Protein AF-A0AAW3AU81-F1 (afdb_monomer_lite)

Structure (mmCIF, N/CA/C/O backbone):
data_AF-A0AAW3AU81-F1
#
_entry.id   AF-A0AAW3AU81-F1
#
loop_
_atom_site.group_PDB
_atom_site.id
_atom_site.type_symbol
_atom_site.label_atom_id
_atom_site.label_alt_id
_atom_site.label_comp_id
_atom_site.label_asym_id
_atom_site.label_entity_id
_atom_site.label_seq_id
_atom_site.pdbx_PDB_ins_code
_atom_site.Cartn_x
_atom_site.Cartn_y
_atom_site.Cartn_z
_atom_site.occupancy
_atom_site.B_iso_or_equiv
_atom_site.auth_seq_id
_atom_site.auth_comp_id
_atom_site.auth_asym_id
_atom_site.auth_atom_id
_atom_site.pdbx_PDB_model_num
ATOM 1 N N . MET A 1 1 ? -8.375 9.972 -25.634 1.00 46.09 1 MET A N 1
ATOM 2 C CA . MET A 1 1 ? -9.111 10.849 -24.698 1.00 46.09 1 MET A CA 1
ATOM 3 C C . MET A 1 1 ? -8.099 11.550 -23.810 1.00 46.09 1 MET A C 1
ATOM 5 O O . MET A 1 1 ? -7.310 10.889 -23.151 1.00 46.09 1 MET A O 1
ATOM 9 N N . THR A 1 2 ? -8.015 12.872 -23.905 1.00 40.53 2 THR A N 1
ATOM 10 C CA . THR A 1 2 ? -6.970 13.700 -23.288 1.00 40.53 2 THR A CA 1
ATOM 11 C C . THR A 1 2 ? -7.205 13.862 -21.783 1.00 40.53 2 THR A C 1
ATOM 13 O O . THR A 1 2 ? -8.326 14.086 -21.341 1.00 40.53 2 THR A O 1
ATOM 16 N N . ARG A 1 3 ? -6.123 13.772 -20.998 1.00 43.00 3 ARG A N 1
ATOM 17 C CA . ARG A 1 3 ? -6.028 13.809 -19.519 1.00 43.00 3 ARG A CA 1
ATOM 18 C C . ARG A 1 3 ? -6.863 14.899 -18.820 1.00 43.00 3 ARG A C 1
ATOM 20 O O . ARG A 1 3 ? -7.240 14.726 -17.667 1.00 43.00 3 ARG A O 1
ATOM 27 N N . SER A 1 4 ? -7.166 15.987 -19.529 1.00 50.94 4 SER A N 1
ATOM 28 C CA . SER A 1 4 ? -8.066 17.056 -19.084 1.00 50.94 4 SER A CA 1
ATOM 29 C C . SER A 1 4 ? -9.491 16.552 -18.819 1.00 50.94 4 SER A C 1
ATOM 31 O O . SER A 1 4 ? -10.053 16.896 -17.786 1.00 50.94 4 SER A O 1
ATOM 33 N N . ASN A 1 5 ? -10.031 15.655 -19.651 1.00 54.31 5 ASN A N 1
ATOM 34 C CA . ASN A 1 5 ? -11.377 15.108 -19.450 1.00 54.31 5 ASN A CA 1
ATOM 35 C C . ASN A 1 5 ? -11.447 14.191 -18.221 1.00 54.31 5 ASN A C 1
ATOM 37 O O . ASN A 1 5 ? -12.400 14.276 -17.462 1.00 54.31 5 ASN A O 1
ATOM 41 N N . ALA A 1 6 ? -10.412 13.384 -17.964 1.00 57.53 6 ALA A N 1
ATOM 42 C CA . ALA A 1 6 ? -10.379 12.478 -16.811 1.00 57.53 6 ALA A CA 1
ATOM 43 C C . ALA A 1 6 ? -10.250 13.216 -15.462 1.00 57.53 6 ALA A C 1
ATOM 45 O O . ALA A 1 6 ? -10.769 12.758 -14.445 1.00 57.53 6 ALA A O 1
ATOM 46 N N . LEU A 1 7 ? -9.549 14.357 -15.437 1.00 57.59 7 LEU A N 1
ATOM 47 C CA . LEU A 1 7 ? -9.480 15.233 -14.261 1.00 57.59 7 LEU A CA 1
ATOM 48 C C . LEU A 1 7 ? -10.826 15.908 -13.998 1.00 57.59 7 LEU A C 1
ATOM 50 O O . LEU A 1 7 ? -11.302 15.876 -12.869 1.00 57.59 7 LEU A O 1
ATOM 54 N N . VAL A 1 8 ? -11.468 16.429 -15.045 1.00 70.69 8 VAL A N 1
ATOM 55 C CA . VAL A 1 8 ? -12.805 17.031 -14.952 1.00 70.69 8 VAL A CA 1
ATOM 56 C C . VAL A 1 8 ? -13.850 15.998 -14.515 1.00 70.69 8 VAL A C 1
ATOM 58 O O . VAL A 1 8 ? -14.646 16.278 -13.626 1.00 70.69 8 VAL A O 1
ATOM 61 N N . GLU A 1 9 ? -13.821 14.780 -15.059 1.00 69.75 9 GLU A N 1
ATOM 62 C CA . GLU A 1 9 ? -14.696 13.678 -14.633 1.00 69.75 9 GLU A CA 1
ATOM 63 C C . GLU A 1 9 ? -14.472 13.294 -13.166 1.00 69.75 9 GLU A C 1
ATOM 65 O O . GLU A 1 9 ? -15.438 13.086 -12.433 1.00 69.75 9 GLU A O 1
ATOM 70 N N . ARG A 1 10 ? -13.215 13.250 -12.701 1.00 66.31 10 ARG A N 1
ATOM 71 C CA . ARG A 1 10 ? -12.904 13.003 -11.284 1.00 66.31 10 ARG A CA 1
ATOM 72 C C . ARG A 1 10 ? -13.368 14.138 -10.381 1.00 66.31 10 ARG A C 1
ATOM 74 O O . ARG A 1 10 ? -13.928 13.855 -9.328 1.00 66.31 10 ARG A O 1
ATOM 81 N N . GLU A 1 11 ? -13.178 15.394 -10.772 1.00 69.94 11 GLU A N 1
ATOM 82 C CA . GLU A 1 11 ? -13.687 16.543 -10.017 1.00 69.94 11 GLU A CA 1
ATOM 83 C C . GLU A 1 11 ? -15.215 16.537 -9.944 1.00 69.94 11 GLU A C 1
ATOM 85 O O . GLU A 1 11 ? -15.781 16.778 -8.878 1.00 69.94 11 GLU A O 1
ATOM 90 N N . LEU A 1 12 ? -15.893 16.214 -11.047 1.00 71.88 12 LEU A N 1
ATOM 91 C CA . LEU A 1 12 ? -17.347 16.063 -11.085 1.00 71.88 12 LEU A CA 1
ATOM 92 C C . LEU A 1 12 ? -17.815 14.900 -10.208 1.00 71.88 12 LEU A C 1
ATOM 94 O O . LEU A 1 12 ? -18.780 15.060 -9.467 1.00 71.88 12 LEU A O 1
ATOM 98 N N . TYR A 1 13 ? -17.116 13.763 -10.232 1.00 67.50 13 TYR A N 1
ATOM 99 C CA . TYR A 1 13 ? -17.408 12.623 -9.365 1.00 67.50 13 TYR A CA 1
ATOM 100 C C . TYR A 1 13 ? -17.223 12.973 -7.883 1.00 67.50 13 TYR A C 1
ATOM 102 O O . TYR A 1 13 ? -18.099 12.696 -7.071 1.00 67.50 13 TYR A O 1
ATOM 110 N N . VAL A 1 14 ? -16.134 13.659 -7.526 1.00 64.94 14 VAL A N 1
ATOM 111 C CA . VAL A 1 14 ? -15.887 14.139 -6.157 1.00 64.94 14 VAL A CA 1
ATOM 112 C C . VAL A 1 14 ? -16.968 15.135 -5.723 1.00 64.94 14 VAL A C 1
ATOM 114 O O . VAL A 1 14 ? -17.538 14.987 -4.645 1.00 64.94 14 VAL A O 1
ATOM 117 N N . ARG A 1 15 ? -17.338 16.102 -6.573 1.00 68.25 15 ARG A N 1
ATOM 118 C CA . ARG A 1 15 ? -18.462 17.027 -6.313 1.00 68.25 15 ARG A CA 1
ATOM 119 C C . ARG A 1 15 ? -19.799 16.297 -6.172 1.00 68.25 15 ARG A C 1
ATOM 121 O O . ARG A 1 15 ? -20.627 16.687 -5.350 1.00 68.25 15 ARG A O 1
ATOM 128 N N . HIS A 1 16 ? -20.007 15.228 -6.937 1.00 68.12 16 HIS A N 1
ATOM 129 C CA . HIS A 1 16 ? -21.181 14.380 -6.791 1.00 68.12 16 HIS A CA 1
ATOM 130 C C . HIS A 1 16 ? -21.174 13.644 -5.449 1.00 68.12 16 HIS A C 1
ATOM 132 O O . HIS A 1 16 ? -22.201 13.633 -4.788 1.00 68.12 16 HIS A O 1
ATOM 138 N N . LEU A 1 17 ? -20.035 13.124 -4.977 1.00 63.72 17 LEU A N 1
ATOM 139 C CA . LEU A 1 17 ? -19.933 12.514 -3.643 1.00 63.72 17 LEU A CA 1
ATOM 140 C C . LEU A 1 17 ? -20.302 13.494 -2.518 1.00 63.72 17 LEU A C 1
ATOM 142 O O . LEU A 1 17 ? -20.988 13.095 -1.582 1.00 63.72 17 LEU A O 1
ATOM 146 N N . TYR A 1 18 ? -19.939 14.777 -2.639 1.00 57.16 18 TYR A N 1
ATOM 147 C CA . TYR A 1 18 ? -20.341 15.819 -1.678 1.00 57.16 18 TYR A CA 1
ATOM 148 C C . TYR A 1 18 ? -21.852 16.099 -1.653 1.00 57.16 18 TYR A C 1
ATOM 150 O O . TYR A 1 18 ? -22.366 16.603 -0.659 1.00 57.16 18 TYR A O 1
ATOM 158 N N . THR A 1 19 ? -22.569 15.782 -2.733 1.00 67.12 19 THR A N 1
ATOM 159 C CA . THR A 1 19 ? -24.026 15.978 -2.858 1.00 67.12 19 THR A CA 1
ATOM 160 C C . THR A 1 19 ? -24.804 14.660 -2.849 1.00 67.12 19 THR A C 1
ATOM 162 O O . THR A 1 19 ? -26.036 14.658 -2.875 1.00 67.12 19 THR A O 1
ATOM 165 N N . ALA A 1 20 ? -24.101 13.526 -2.783 1.00 66.75 20 ALA A N 1
ATOM 166 C CA . ALA A 1 20 ? -24.681 12.199 -2.813 1.00 66.75 20 ALA A CA 1
ATOM 167 C C . ALA A 1 20 ? -25.342 11.903 -1.464 1.00 66.75 20 ALA A C 1
ATOM 169 O O . ALA A 1 20 ? -24.693 11.520 -0.489 1.00 66.75 20 ALA A O 1
ATOM 170 N N . SER A 1 21 ? -26.669 12.017 -1.439 1.00 72.94 21 SER A N 1
ATOM 171 C CA . SER A 1 21 ? -27.529 11.699 -0.292 1.00 72.94 21 SER A CA 1
ATOM 172 C C . SER A 1 21 ? -27.239 10.326 0.329 1.00 72.94 21 SER A C 1
ATOM 174 O O . SER A 1 21 ? -27.380 10.151 1.537 1.00 72.94 21 SER A O 1
ATOM 176 N N . ARG A 1 22 ? -26.771 9.364 -0.476 1.00 79.81 22 ARG A N 1
ATOM 177 C CA . ARG A 1 22 ? -26.417 8.013 -0.029 1.00 79.81 22 ARG A CA 1
ATOM 178 C C . ARG A 1 22 ? -25.156 7.956 0.836 1.00 79.81 22 ARG A C 1
ATOM 180 O O . ARG A 1 22 ? -25.141 7.196 1.794 1.00 79.81 22 ARG A O 1
ATOM 187 N N . ALA A 1 23 ? -24.116 8.734 0.531 1.00 77.69 23 ALA A N 1
ATOM 188 C CA . ALA A 1 23 ? -22.885 8.726 1.328 1.00 77.69 23 ALA A CA 1
ATOM 189 C C . ALA A 1 23 ? -23.135 9.321 2.720 1.00 77.69 23 ALA A C 1
ATOM 191 O O . ALA A 1 23 ? -22.734 8.744 3.726 1.00 77.69 23 ALA A O 1
ATOM 192 N N . ALA A 1 24 ? -23.888 10.423 2.775 1.00 75.56 24 ALA A N 1
ATOM 193 C CA . ALA A 1 24 ? -24.326 11.016 4.034 1.00 75.56 24 ALA A CA 1
ATOM 194 C C . ALA A 1 24 ? -25.221 10.064 4.847 1.00 75.56 24 ALA A C 1
ATOM 196 O O . ALA A 1 24 ? -25.119 10.031 6.069 1.00 75.56 24 ALA A O 1
ATOM 197 N N . LEU A 1 25 ? -26.082 9.279 4.186 1.00 82.88 25 LEU A N 1
ATOM 198 C CA . LEU A 1 25 ? -26.902 8.267 4.855 1.00 82.88 25 LEU A CA 1
ATOM 199 C C . LEU A 1 25 ? -26.045 7.143 5.454 1.00 82.88 25 LEU A C 1
ATOM 201 O O . LEU A 1 25 ? -26.196 6.845 6.632 1.00 82.88 25 LEU A O 1
ATOM 205 N N . LEU A 1 26 ? -25.114 6.580 4.680 1.00 84.62 26 LEU A N 1
ATOM 206 C CA . LEU A 1 26 ? -24.209 5.530 5.160 1.00 84.62 26 LEU A CA 1
ATOM 207 C C . LEU A 1 26 ? -23.328 6.018 6.315 1.00 84.62 26 LEU A C 1
ATOM 209 O O . LEU A 1 26 ? -23.089 5.271 7.256 1.00 84.62 26 LEU A O 1
ATOM 213 N N . LEU A 1 27 ? -22.881 7.278 6.276 1.00 82.88 27 LEU A N 1
ATOM 214 C CA . LEU A 1 27 ? -22.144 7.871 7.389 1.00 82.88 27 LEU A CA 1
ATOM 215 C C . LEU A 1 27 ? -23.019 7.980 8.646 1.00 82.88 27 LEU A C 1
ATOM 217 O O . LEU A 1 27 ? -22.564 7.632 9.728 1.00 82.88 27 LEU A O 1
ATOM 221 N N . LYS A 1 28 ? -24.282 8.404 8.513 1.00 83.19 28 LYS A N 1
ATOM 222 C CA . LYS A 1 28 ? -25.226 8.426 9.644 1.00 83.19 28 LYS A CA 1
ATOM 223 C C . LYS A 1 28 ? -25.455 7.032 10.226 1.00 83.19 28 LYS A C 1
ATOM 225 O O . LYS A 1 28 ? -25.459 6.885 11.440 1.00 83.19 28 LYS A O 1
ATOM 230 N N . GLU A 1 29 ? -25.628 6.020 9.380 1.00 87.31 29 GLU A N 1
ATOM 231 C CA . GLU A 1 29 ? -25.770 4.628 9.825 1.00 87.31 29 GLU A CA 1
ATOM 232 C C . GLU A 1 29 ? -24.509 4.133 10.547 1.00 87.31 29 GLU A C 1
ATOM 234 O O . GLU A 1 29 ? -24.613 3.535 11.615 1.00 87.31 29 GLU A O 1
ATOM 239 N N . ALA A 1 30 ? -23.320 4.433 10.016 1.00 84.81 30 ALA A N 1
ATOM 240 C CA . ALA A 1 30 ? -22.053 4.084 10.652 1.00 84.81 30 ALA A CA 1
ATOM 241 C C . ALA A 1 30 ? -21.887 4.749 12.029 1.00 84.81 30 ALA A C 1
ATOM 243 O O . ALA A 1 30 ? -21.438 4.092 12.966 1.00 84.81 30 ALA A O 1
ATOM 244 N N . LEU A 1 31 ? -22.299 6.014 12.172 1.00 85.00 31 LEU A N 1
ATOM 245 C CA . LEU A 1 31 ? -22.292 6.724 13.456 1.00 85.00 31 LEU A CA 1
ATOM 246 C C . LEU A 1 31 ? -23.247 6.079 14.470 1.00 85.00 31 LEU A C 1
ATOM 248 O O . LEU A 1 31 ? -22.855 5.854 15.606 1.00 85.00 31 LEU A O 1
ATOM 252 N N . LEU A 1 32 ? -24.452 5.674 14.057 1.00 88.06 32 LEU A N 1
ATOM 253 C CA . LEU A 1 32 ? -25.374 4.950 14.944 1.00 88.06 32 LEU A CA 1
ATOM 254 C C . LEU A 1 32 ? -24.804 3.599 15.402 1.00 88.06 32 LEU A C 1
ATOM 256 O O . LEU A 1 32 ? -24.984 3.205 16.553 1.00 88.06 32 LEU A O 1
ATOM 260 N N . ILE A 1 33 ? -24.108 2.882 14.513 1.00 86.31 33 ILE A N 1
ATOM 261 C CA . ILE A 1 33 ? -23.417 1.633 14.866 1.00 86.31 33 ILE A CA 1
ATOM 262 C C . ILE A 1 33 ? -22.285 1.915 15.855 1.00 86.31 33 ILE A C 1
ATOM 264 O O . ILE A 1 33 ? -22.135 1.162 16.816 1.00 86.31 33 ILE A O 1
ATOM 268 N N . LYS A 1 34 ? -21.513 2.990 15.648 1.00 84.81 34 LYS A N 1
ATOM 269 C CA . LYS A 1 34 ? -20.478 3.438 16.586 1.00 84.81 34 LYS A CA 1
ATOM 270 C C . LYS A 1 34 ? -21.075 3.669 17.975 1.00 84.81 34 LYS A C 1
ATOM 272 O O . LYS A 1 34 ? -20.593 3.085 18.939 1.00 84.81 34 LYS A O 1
ATOM 277 N N . ASP A 1 35 ? -22.143 4.454 18.069 1.00 84.75 35 ASP A N 1
ATOM 278 C CA . ASP A 1 35 ? -22.782 4.779 19.347 1.00 84.75 35 ASP A CA 1
ATOM 279 C C . ASP A 1 35 ? -23.303 3.516 20.043 1.00 84.75 35 ASP A C 1
ATOM 281 O O . ASP A 1 35 ? -23.073 3.310 21.233 1.00 84.75 35 ASP A O 1
ATOM 285 N N . HIS A 1 36 ? -23.914 2.600 19.286 1.00 86.50 36 HIS A N 1
ATOM 286 C CA . HIS A 1 36 ? -24.355 1.319 19.831 1.00 86.50 36 HIS A CA 1
ATOM 287 C C . HIS A 1 36 ? -23.186 0.463 20.337 1.00 86.50 36 HIS A C 1
ATOM 289 O O . HIS A 1 36 ? -23.256 -0.096 21.433 1.00 86.50 36 HIS A O 1
ATOM 295 N N . LEU A 1 37 ? -22.090 0.373 19.573 1.00 83.25 37 LEU A N 1
ATOM 296 C CA . LEU A 1 37 ? -20.877 -0.332 19.992 1.00 83.25 37 LEU A CA 1
ATOM 297 C C . LEU A 1 37 ? -20.301 0.258 21.284 1.00 83.25 37 LEU A C 1
ATOM 299 O O . LEU A 1 37 ? -19.753 -0.500 22.086 1.00 83.25 37 LEU A O 1
ATOM 303 N N . ALA A 1 38 ? -20.443 1.568 21.513 1.00 80.44 38 ALA A N 1
ATOM 304 C CA . ALA A 1 38 ? -19.947 2.223 22.724 1.00 80.44 38 ALA A CA 1
ATOM 305 C C . ALA A 1 38 ? -20.678 1.716 23.972 1.00 80.44 38 ALA A C 1
ATOM 307 O O . ALA A 1 38 ? -20.078 1.599 25.040 1.00 80.44 38 ALA A O 1
ATOM 308 N N . GLU A 1 39 ? -21.950 1.349 23.824 1.00 83.19 39 GLU A N 1
ATOM 309 C CA . GLU A 1 39 ? -22.759 0.773 24.894 1.00 83.19 39 GLU A CA 1
ATOM 310 C C . GLU A 1 39 ? -22.480 -0.723 25.091 1.00 83.19 39 GLU A C 1
ATOM 312 O O . GLU A 1 39 ? -22.310 -1.177 26.224 1.00 83.19 39 GLU A O 1
ATOM 317 N N . VAL A 1 40 ? -22.431 -1.505 24.003 1.00 86.69 40 VAL A N 1
ATOM 318 C CA . VAL A 1 40 ? -22.428 -2.981 24.093 1.00 86.69 40 VAL A CA 1
ATOM 319 C C . VAL A 1 40 ? -21.039 -3.613 24.109 1.00 86.69 40 VAL A C 1
ATOM 321 O O . VAL A 1 40 ? -20.866 -4.699 24.660 1.00 86.69 40 VAL A O 1
ATOM 324 N N . ASN A 1 41 ? -20.043 -2.963 23.509 1.00 77.50 41 ASN A N 1
ATOM 325 C CA . ASN A 1 41 ? -18.664 -3.439 23.478 1.00 77.50 41 ASN A CA 1
ATOM 326 C C . ASN A 1 41 ? -17.673 -2.259 23.471 1.00 77.50 41 ASN A C 1
ATOM 328 O O . ASN A 1 41 ? -16.931 -2.046 22.503 1.00 77.50 41 ASN A O 1
ATOM 332 N N . PRO A 1 42 ? -17.602 -1.508 24.584 1.00 73.31 42 PRO A N 1
ATOM 333 C CA . PRO A 1 42 ? -16.698 -0.373 24.697 1.00 73.31 42 PRO A CA 1
ATOM 334 C C . PRO A 1 42 ? -15.222 -0.787 24.630 1.00 73.31 42 PRO A C 1
ATOM 336 O O . PRO A 1 42 ? -14.366 0.066 24.437 1.00 73.31 42 PRO A O 1
ATOM 339 N N . ALA A 1 43 ? -14.894 -2.076 24.794 1.00 70.44 43 ALA A N 1
ATOM 340 C CA . ALA A 1 43 ? -13.532 -2.577 24.638 1.00 70.44 43 ALA A CA 1
ATOM 341 C C . ALA A 1 43 ? -13.074 -2.542 23.175 1.00 70.44 43 ALA A C 1
ATOM 343 O O . ALA A 1 43 ? -11.976 -2.069 22.923 1.00 70.44 43 ALA A O 1
ATOM 344 N N . SER A 1 44 ? -13.915 -2.943 22.217 1.00 69.31 44 SER A N 1
ATOM 345 C CA . SER A 1 44 ? -13.566 -2.864 20.790 1.00 69.31 44 SER A CA 1
ATOM 346 C C . SER A 1 44 ? -13.493 -1.428 20.276 1.00 69.31 44 SER A C 1
ATOM 348 O O . SER A 1 44 ? -12.644 -1.125 19.446 1.00 69.31 44 SER A O 1
ATOM 350 N N . LEU A 1 45 ? -14.319 -0.518 20.801 1.00 68.50 45 LEU A N 1
ATOM 351 C CA . LEU A 1 45 ? -14.147 0.912 20.532 1.00 68.50 45 LEU A CA 1
ATOM 352 C C . LEU A 1 45 ? -12.883 1.462 21.171 1.00 68.50 45 LEU A C 1
ATOM 354 O O . LEU A 1 45 ? -12.165 2.180 20.499 1.00 68.50 45 LEU A O 1
ATOM 358 N N . ARG A 1 46 ? -12.554 1.074 22.408 1.00 63.38 46 ARG A N 1
ATOM 359 C CA . ARG A 1 46 ? -11.260 1.406 23.020 1.00 63.38 46 ARG A CA 1
ATOM 360 C C . ARG A 1 46 ? -10.077 0.800 22.281 1.00 63.38 46 ARG A C 1
ATOM 362 O O . ARG A 1 46 ? -9.007 1.370 22.350 1.00 63.38 46 ARG A O 1
ATOM 369 N N . GLU A 1 47 ? -10.235 -0.324 21.598 1.00 66.19 47 GLU A N 1
ATOM 370 C CA . GLU A 1 47 ? -9.190 -0.924 20.769 1.00 66.19 47 GLU A CA 1
ATOM 371 C C . GLU A 1 47 ? -9.054 -0.174 19.439 1.00 66.19 47 GLU A C 1
ATOM 373 O O . GLU A 1 47 ? -7.938 0.099 19.020 1.00 66.19 47 GLU A O 1
ATOM 378 N N . MET A 1 48 ? -10.157 0.285 18.833 1.00 64.62 48 MET A N 1
ATOM 379 C CA . MET A 1 48 ? -10.103 1.256 17.730 1.00 64.62 48 MET A CA 1
ATOM 380 C C . MET A 1 48 ? -9.464 2.570 18.196 1.00 64.62 48 MET A C 1
ATOM 382 O O . MET A 1 48 ? -8.512 3.031 17.586 1.00 64.62 48 MET A O 1
ATOM 386 N N . SER A 1 49 ? -9.906 3.144 19.315 1.00 58.34 49 SER A N 1
ATOM 387 C CA . SER A 1 49 ? -9.313 4.330 19.944 1.00 58.34 49 SER A CA 1
ATOM 388 C C . SER A 1 49 ? -7.894 4.095 20.465 1.00 58.34 49 SER A C 1
ATOM 390 O O . SER A 1 49 ? -7.157 5.054 20.591 1.00 58.34 49 SER A O 1
ATOM 392 N N . GLY A 1 50 ? -7.496 2.856 20.759 1.00 56.56 50 GLY A N 1
ATOM 393 C CA . GLY A 1 50 ? -6.171 2.451 21.245 1.00 56.56 50 GLY A CA 1
ATOM 394 C C . GLY A 1 50 ? -5.193 2.188 20.101 1.00 56.56 50 GLY A C 1
ATOM 395 O O . GLY A 1 50 ? -4.019 2.532 20.188 1.00 56.56 50 GLY A O 1
ATOM 396 N N . LEU A 1 51 ? -5.691 1.725 18.951 1.00 54.97 51 LEU A N 1
ATOM 397 C CA . LEU A 1 51 ? -5.018 1.901 17.664 1.00 54.97 51 LEU A CA 1
ATOM 398 C C . LEU A 1 51 ? -4.865 3.400 17.341 1.00 54.97 51 LEU A C 1
ATOM 400 O O . LEU A 1 51 ? -3.877 3.781 16.721 1.00 54.97 51 LEU A O 1
ATOM 404 N N . HIS A 1 52 ? -5.772 4.256 17.829 1.00 52.41 52 HIS A N 1
ATOM 405 C CA . HIS A 1 52 ? -5.644 5.718 17.820 1.00 52.41 52 HIS A CA 1
ATOM 406 C C . HIS A 1 52 ? -4.990 6.320 19.083 1.00 52.41 52 HIS A C 1
ATOM 408 O O . HIS A 1 52 ? -4.842 7.534 19.128 1.00 52.41 52 HIS A O 1
ATOM 414 N N . GLU A 1 53 ? -4.477 5.553 20.068 1.00 48.16 53 GLU A N 1
ATOM 415 C CA . GLU A 1 53 ? -3.614 6.096 21.151 1.00 48.16 53 GLU A CA 1
ATOM 416 C C . GLU A 1 53 ? -2.256 6.569 20.592 1.00 48.16 53 GLU A C 1
ATOM 418 O O . GLU A 1 53 ? -1.429 7.167 21.289 1.00 48.16 53 GLU A O 1
ATOM 423 N N . LEU A 1 54 ? -2.088 6.436 19.274 1.00 49.91 54 LEU A N 1
ATOM 424 C CA . LEU A 1 54 ? -1.392 7.380 18.410 1.00 49.91 54 LEU A CA 1
ATOM 425 C C . LEU A 1 54 ? -1.778 8.858 18.625 1.00 49.91 54 LEU A C 1
ATOM 427 O O . LEU A 1 54 ? -1.067 9.697 18.107 1.00 49.91 54 LEU A O 1
ATOM 431 N N . ALA A 1 55 ? -2.786 9.240 19.412 1.00 45.97 55 ALA A N 1
ATOM 432 C CA . ALA A 1 55 ? -3.044 10.623 19.817 1.00 45.97 55 ALA A CA 1
ATOM 433 C C . ALA A 1 55 ? -1.864 11.221 20.608 1.00 45.97 55 ALA A C 1
ATOM 435 O O . ALA A 1 55 ? -1.518 12.395 20.459 1.00 45.97 55 ALA A O 1
ATOM 436 N N . SER A 1 56 ? -1.157 10.384 21.374 1.00 51.72 56 SER A N 1
ATOM 437 C CA . SER A 1 56 ? 0.133 10.747 21.974 1.00 51.72 56 SER A CA 1
ATOM 438 C C . SER A 1 56 ? 1.234 10.915 20.914 1.00 51.72 56 SER A C 1
ATOM 440 O O . SER A 1 56 ? 2.050 11.832 20.996 1.00 51.72 56 SER A O 1
ATOM 442 N N . GLN A 1 57 ? 1.203 10.095 19.860 1.00 56.91 57 GLN A N 1
ATOM 443 C CA . GLN A 1 57 ? 2.082 10.211 18.697 1.00 56.91 57 GLN A CA 1
ATOM 444 C C . GLN A 1 57 ? 1.651 11.332 17.743 1.00 56.91 57 GLN A C 1
ATOM 446 O O . GLN A 1 57 ? 2.489 11.797 16.995 1.00 56.91 57 GLN A O 1
ATOM 451 N N . LEU A 1 58 ? 0.411 11.830 17.764 1.00 55.38 58 LEU A N 1
ATOM 452 C CA . LEU A 1 58 ? -0.101 12.916 16.917 1.00 55.38 58 LEU A CA 1
ATOM 453 C C . LEU A 1 58 ? 0.707 14.190 17.161 1.00 55.38 58 LEU A C 1
ATOM 455 O O . LEU A 1 58 ? 1.067 14.893 16.219 1.00 55.38 58 LEU A O 1
ATOM 459 N N . LEU A 1 59 ? 1.062 14.435 18.425 1.00 58.38 59 LEU A N 1
ATOM 460 C CA . LEU A 1 59 ? 1.982 15.499 18.824 1.00 58.38 59 LEU A CA 1
ATOM 461 C C . LEU A 1 59 ? 3.387 15.315 18.228 1.00 58.38 59 LEU A C 1
ATOM 463 O O . LEU A 1 59 ? 4.029 16.311 17.907 1.00 58.38 59 LEU A O 1
ATOM 467 N N . GLU A 1 60 ? 3.851 14.081 18.013 1.00 66.44 60 GLU A N 1
ATOM 468 C CA . GLU A 1 60 ? 5.082 13.795 17.258 1.00 66.44 60 GLU A CA 1
ATOM 469 C C . GLU A 1 60 ? 4.874 13.807 15.732 1.00 66.44 60 GLU A C 1
ATOM 471 O O . GLU A 1 60 ? 5.777 14.170 14.974 1.00 66.44 60 GLU A O 1
ATOM 476 N N . LEU A 1 61 ? 3.686 13.428 15.260 1.00 67.38 61 LEU A N 1
ATOM 477 C CA . LEU A 1 61 ? 3.316 13.340 13.854 1.00 67.38 61 LEU A CA 1
ATOM 478 C C . LEU A 1 61 ? 3.068 14.722 13.262 1.00 67.38 61 LEU A C 1
ATOM 480 O O . LEU A 1 61 ? 3.312 14.892 12.079 1.00 67.38 61 LEU A O 1
ATOM 484 N N . LEU A 1 62 ? 2.636 15.721 14.032 1.00 68.75 62 LEU A N 1
ATOM 485 C CA . LEU A 1 62 ? 2.418 17.092 13.555 1.00 68.75 62 LEU A CA 1
ATOM 486 C C . LEU A 1 62 ? 3.726 17.783 13.108 1.00 68.75 62 LEU A C 1
ATOM 488 O O . LEU A 1 62 ? 3.780 18.291 11.978 1.00 68.75 62 LEU A O 1
ATOM 492 N N . PRO A 1 63 ? 4.816 17.771 13.907 1.00 79.19 63 PRO A N 1
ATOM 493 C CA . PRO A 1 63 ? 6.137 18.186 13.447 1.00 79.19 63 PRO A CA 1
ATOM 494 C C . PRO A 1 63 ? 6.606 17.383 12.232 1.00 79.19 63 PRO A C 1
ATOM 496 O O . PRO A 1 63 ? 7.057 17.978 11.253 1.00 79.19 63 PRO A O 1
ATOM 499 N N . ARG A 1 64 ? 6.431 16.052 12.242 1.00 78.44 64 ARG A N 1
ATOM 500 C CA . ARG A 1 64 ? 6.802 15.192 11.104 1.00 78.44 64 ARG A CA 1
ATOM 501 C C . ARG A 1 64 ? 5.982 15.503 9.852 1.00 78.44 64 ARG A C 1
ATOM 503 O O . ARG A 1 64 ? 6.555 15.583 8.778 1.00 78.44 64 ARG A O 1
ATOM 510 N N . LYS A 1 65 ? 4.679 15.768 9.966 1.00 80.62 65 LYS A N 1
ATOM 511 C CA . LYS A 1 65 ? 3.778 16.190 8.879 1.00 80.62 65 LYS A CA 1
ATOM 512 C C . LYS A 1 65 ? 4.259 17.506 8.291 1.00 80.62 65 LYS A C 1
ATOM 514 O O . LYS A 1 65 ? 4.294 17.649 7.071 1.00 80.62 65 LYS A O 1
ATOM 519 N N . THR A 1 66 ? 4.668 18.449 9.136 1.00 84.19 66 THR A N 1
ATOM 520 C CA . THR A 1 66 ? 5.216 19.741 8.701 1.00 84.19 66 THR A CA 1
ATOM 521 C C . THR A 1 66 ? 6.533 19.559 7.949 1.00 84.19 66 THR A C 1
ATOM 523 O O . THR A 1 66 ? 6.676 20.067 6.838 1.00 84.19 66 THR A O 1
ATOM 526 N N . GLN A 1 67 ? 7.464 18.781 8.509 1.00 85.19 67 GLN A N 1
ATOM 527 C CA . GLN A 1 67 ? 8.748 18.456 7.880 1.00 85.19 67 GLN A CA 1
ATOM 528 C C . GLN A 1 67 ? 8.563 17.713 6.554 1.00 85.19 67 GLN A C 1
ATOM 530 O O . GLN A 1 67 ? 9.132 18.111 5.542 1.00 85.19 67 GLN A O 1
ATOM 535 N N . LEU A 1 68 ? 7.715 16.684 6.537 1.00 82.50 68 LEU A N 1
ATOM 536 C CA . LEU A 1 68 ? 7.387 15.900 5.352 1.00 82.50 68 LEU A CA 1
ATOM 537 C C . LEU A 1 68 ? 6.746 16.789 4.279 1.00 82.50 68 LEU A C 1
ATOM 539 O O . LEU A 1 68 ? 7.081 16.682 3.105 1.00 82.50 68 LEU A O 1
ATOM 543 N N . THR A 1 69 ? 5.874 17.723 4.677 1.00 86.12 69 THR A N 1
ATOM 544 C CA . THR A 1 69 ? 5.246 18.690 3.760 1.00 86.12 69 THR A CA 1
ATOM 545 C C . THR A 1 69 ? 6.266 19.655 3.167 1.00 86.12 69 THR A C 1
ATOM 547 O O . THR A 1 69 ? 6.165 19.980 1.985 1.00 86.12 69 THR A O 1
ATOM 550 N N . ALA A 1 70 ? 7.245 20.113 3.949 1.00 88.06 70 ALA A N 1
ATOM 551 C CA . ALA A 1 70 ? 8.335 20.943 3.442 1.00 88.06 70 ALA A CA 1
ATOM 552 C C . ALA A 1 70 ? 9.209 20.160 2.451 1.00 88.06 70 ALA A C 1
ATOM 554 O O . ALA A 1 70 ? 9.341 20.574 1.302 1.00 88.06 70 ALA A O 1
ATOM 555 N N . LEU A 1 71 ? 9.681 18.974 2.849 1.00 87.25 71 LEU A N 1
ATOM 556 C CA . LEU A 1 71 ? 10.492 18.097 2.004 1.00 87.25 71 LEU A CA 1
ATOM 557 C C . LEU A 1 71 ? 9.794 17.771 0.681 1.00 87.25 71 LEU A C 1
ATOM 559 O O . LEU A 1 71 ? 10.400 17.817 -0.382 1.00 87.25 71 LEU A O 1
ATOM 563 N N . TYR A 1 72 ? 8.502 17.464 0.726 1.00 85.31 72 TYR A N 1
ATOM 564 C CA . TYR A 1 72 ? 7.738 17.131 -0.468 1.00 85.31 72 TYR A CA 1
ATOM 565 C C . TYR A 1 72 ? 7.550 18.319 -1.408 1.00 85.31 72 TYR A C 1
ATOM 567 O O . TYR A 1 72 ? 7.616 18.155 -2.625 1.00 85.31 72 TYR A O 1
ATOM 575 N N . LYS A 1 73 ? 7.374 19.532 -0.870 1.00 86.25 73 LYS A N 1
ATOM 576 C CA . LYS A 1 73 ? 7.391 20.753 -1.687 1.00 86.25 73 LYS A CA 1
ATOM 577 C C . LYS A 1 73 ? 8.740 20.923 -2.380 1.00 86.25 73 LYS A C 1
ATOM 579 O O . LYS A 1 73 ? 8.748 21.209 -3.575 1.00 86.25 73 LYS A O 1
ATOM 584 N N . ASP A 1 74 ? 9.842 20.679 -1.675 1.00 87.88 74 ASP A N 1
ATOM 585 C CA . ASP A 1 74 ? 11.187 20.757 -2.250 1.00 87.88 74 ASP A CA 1
ATOM 586 C C . ASP A 1 74 ? 11.385 19.699 -3.345 1.00 87.88 74 ASP A C 1
ATOM 588 O O . ASP A 1 74 ? 11.852 20.022 -4.436 1.00 87.88 74 ASP A O 1
ATOM 592 N N . VAL A 1 75 ? 10.946 18.455 -3.116 1.00 85.94 75 VAL A N 1
ATOM 593 C CA . VAL A 1 75 ? 10.962 17.379 -4.124 1.00 85.94 75 VAL A CA 1
ATOM 594 C C . VAL A 1 75 ? 10.152 17.773 -5.356 1.00 85.94 75 VAL A C 1
ATOM 596 O O . VAL A 1 75 ? 10.628 17.621 -6.480 1.00 85.94 75 VAL A O 1
ATOM 599 N N . LEU A 1 76 ? 8.946 18.318 -5.172 1.00 82.56 76 LEU A N 1
ATOM 600 C CA . LEU A 1 76 ? 8.116 18.774 -6.282 1.00 82.56 76 LEU A CA 1
ATOM 601 C C . LEU A 1 76 ? 8.761 19.919 -7.064 1.00 82.56 76 LEU A C 1
ATOM 603 O O . LEU A 1 76 ? 8.590 19.955 -8.279 1.00 82.56 76 LEU A O 1
ATOM 607 N N . VAL A 1 77 ? 9.465 20.842 -6.403 1.00 84.25 77 VAL A N 1
ATOM 608 C CA . VAL A 1 77 ? 10.200 21.936 -7.057 1.00 84.25 77 VAL A CA 1
ATOM 609 C C . VAL A 1 77 ? 11.394 21.390 -7.834 1.00 84.25 77 VAL A C 1
ATOM 611 O O . VAL A 1 77 ? 11.479 21.638 -9.031 1.00 84.25 77 VAL A O 1
ATOM 614 N N . ASN A 1 78 ? 12.246 20.582 -7.202 1.00 81.94 78 ASN A N 1
ATOM 615 C CA . ASN A 1 78 ? 13.440 20.000 -7.826 1.00 81.94 78 ASN A CA 1
ATOM 616 C C . ASN A 1 78 ? 13.097 19.065 -8.993 1.00 81.94 78 ASN A C 1
ATOM 618 O O . ASN A 1 78 ? 13.863 18.921 -9.941 1.00 81.94 78 ASN A O 1
ATOM 622 N N . ARG A 1 79 ? 11.917 18.439 -8.952 1.00 76.31 79 ARG A N 1
ATOM 623 C CA . ARG A 1 79 ? 11.398 17.627 -10.052 1.00 76.31 79 ARG A CA 1
ATOM 624 C C . ARG A 1 79 ? 10.947 18.463 -11.255 1.00 76.31 79 ARG A C 1
ATOM 626 O O . ARG A 1 79 ? 10.904 17.907 -12.347 1.00 76.31 79 ARG A O 1
ATOM 633 N N . ARG A 1 80 ? 10.587 19.748 -11.113 1.00 66.62 80 ARG A N 1
ATOM 634 C CA . ARG A 1 80 ? 10.057 20.557 -12.240 1.00 66.62 80 ARG A CA 1
ATOM 635 C C . ARG A 1 80 ? 11.010 20.607 -13.429 1.00 66.62 80 ARG A C 1
ATOM 637 O O . ARG A 1 80 ? 10.539 20.613 -14.557 1.00 66.62 80 ARG A O 1
ATOM 644 N N . ASP A 1 81 ? 12.312 20.557 -13.169 1.00 61.16 81 ASP A N 1
ATOM 645 C CA . ASP A 1 81 ? 13.342 20.571 -14.210 1.00 61.16 81 ASP A CA 1
ATOM 646 C C . ASP A 1 81 ? 13.560 19.183 -14.858 1.00 61.16 81 ASP A C 1
ATOM 648 O O . ASP A 1 81 ? 14.234 19.055 -15.879 1.00 61.16 81 ASP A O 1
ATOM 652 N N . MET A 1 82 ? 12.951 18.128 -14.303 1.00 63.28 82 MET A N 1
ATOM 653 C CA . MET A 1 82 ? 12.921 16.761 -14.838 1.00 63.28 82 MET A CA 1
ATOM 654 C C . MET A 1 82 ? 11.619 16.565 -15.634 1.00 63.28 82 MET A C 1
ATOM 656 O O . MET A 1 82 ? 10.701 15.856 -15.222 1.00 63.28 82 MET A O 1
ATOM 660 N N . ASP A 1 83 ? 11.519 17.256 -16.769 1.00 52.44 83 ASP A N 1
ATOM 661 C CA . ASP A 1 83 ? 10.258 17.632 -17.435 1.00 52.44 83 ASP A CA 1
ATOM 662 C C . ASP A 1 83 ? 9.510 16.513 -18.197 1.00 52.44 83 ASP A C 1
ATOM 664 O O . ASP A 1 83 ? 8.708 16.754 -19.096 1.00 52.44 83 ASP A O 1
ATOM 668 N N . THR A 1 84 ? 9.715 15.242 -17.851 1.00 60.69 84 THR A N 1
ATOM 669 C CA . THR A 1 84 ? 8.860 14.165 -18.370 1.00 60.69 84 THR A CA 1
ATOM 670 C C . THR A 1 84 ? 8.559 13.162 -17.275 1.00 60.69 84 THR A C 1
ATOM 672 O O . THR A 1 84 ? 9.464 12.572 -16.691 1.00 60.69 84 THR A O 1
ATOM 675 N N . ARG A 1 85 ? 7.259 12.935 -17.008 1.00 61.94 85 ARG A N 1
ATOM 676 C CA . ARG A 1 85 ? 6.835 11.698 -16.337 1.00 61.94 85 ARG A CA 1
ATOM 677 C C . ARG A 1 85 ? 7.496 10.567 -17.100 1.00 61.94 85 ARG A C 1
ATOM 679 O O . ARG A 1 85 ? 7.261 10.521 -18.311 1.00 61.94 85 ARG A O 1
ATOM 686 N N . PRO A 1 86 ? 8.298 9.709 -16.442 1.00 61.41 86 PRO A N 1
ATOM 687 C CA . PRO A 1 86 ? 8.829 8.535 -17.095 1.00 61.41 86 PRO A CA 1
ATOM 688 C C . PRO A 1 86 ? 7.644 7.864 -17.767 1.00 61.41 86 PRO A C 1
ATOM 690 O O . PRO A 1 86 ? 6.638 7.577 -17.106 1.00 61.41 86 PRO A O 1
ATOM 693 N N . VAL A 1 87 ? 7.695 7.799 -19.102 1.00 56.34 87 VAL A N 1
ATOM 694 C CA . VAL A 1 87 ? 6.654 7.141 -19.885 1.00 56.34 87 VAL A CA 1
ATOM 695 C C . VAL A 1 87 ? 6.500 5.788 -19.228 1.00 56.34 87 VAL A C 1
ATOM 697 O O . VAL A 1 87 ? 7.511 5.114 -19.009 1.00 56.34 87 VAL A O 1
ATOM 700 N N . GLU A 1 88 ? 5.270 5.461 -18.824 1.00 58.31 88 GLU A N 1
ATOM 701 C CA . GLU A 1 88 ? 4.973 4.133 -18.309 1.00 58.31 88 GLU A CA 1
ATOM 702 C C . GLU A 1 88 ? 5.637 3.168 -19.270 1.00 58.31 88 GLU A C 1
ATOM 704 O O . GLU A 1 88 ? 5.392 3.291 -20.472 1.00 58.31 88 GLU A O 1
ATOM 709 N N . LEU A 1 89 ? 6.585 2.373 -18.759 1.00 57.31 89 LEU A N 1
ATOM 710 C CA . LEU A 1 89 ? 7.515 1.638 -19.601 1.00 57.31 89 LEU A CA 1
ATOM 711 C C . LEU A 1 89 ? 6.685 0.999 -20.718 1.00 57.31 89 LEU A C 1
ATOM 713 O O . LEU A 1 89 ? 5.801 0.199 -20.399 1.00 57.31 89 LEU A O 1
ATOM 717 N N . PRO A 1 90 ? 6.860 1.415 -21.990 1.00 53.34 90 PRO A N 1
ATOM 718 C CA . PRO A 1 90 ? 6.049 0.914 -23.083 1.00 53.34 90 PRO A CA 1
ATOM 719 C C . PRO A 1 90 ? 6.614 -0.454 -23.416 1.00 53.34 90 PRO A C 1
ATOM 721 O O . PRO A 1 90 ? 7.265 -0.656 -24.435 1.00 53.34 90 PRO A O 1
ATOM 724 N N . ILE A 1 91 ? 6.464 -1.372 -22.473 1.00 54.75 91 ILE A N 1
ATOM 725 C CA . ILE A 1 91 ? 6.888 -2.734 -22.634 1.00 54.75 91 ILE A CA 1
ATOM 726 C C . ILE A 1 91 ? 5.667 -3.421 -23.230 1.00 54.75 91 ILE A C 1
ATOM 728 O O . ILE A 1 91 ? 4.633 -3.503 -22.556 1.00 54.75 91 ILE A O 1
ATOM 732 N N . PRO A 1 92 ? 5.738 -3.915 -24.476 1.00 57.19 92 PRO A N 1
ATOM 733 C CA . PRO A 1 92 ? 4.744 -4.828 -25.018 1.00 57.19 92 PRO A CA 1
ATOM 734 C C . PRO A 1 92 ? 4.917 -6.191 -24.332 1.00 57.19 92 PRO A C 1
ATOM 736 O O . PRO A 1 92 ? 5.220 -7.204 -24.953 1.00 57.19 92 PRO A O 1
ATOM 739 N N . ILE A 1 93 ? 4.794 -6.202 -23.007 1.00 63.47 93 ILE A N 1
ATOM 740 C CA . ILE A 1 93 ? 4.711 -7.413 -22.214 1.00 63.47 93 ILE A CA 1
ATOM 741 C C . ILE A 1 93 ? 3.282 -7.888 -22.401 1.00 63.47 93 ILE A C 1
ATOM 743 O O . ILE A 1 93 ? 2.344 -7.243 -21.930 1.00 63.47 93 ILE A O 1
ATOM 747 N N . ALA A 1 94 ? 3.130 -8.982 -23.141 1.00 76.06 94 ALA A N 1
ATOM 748 C CA . ALA A 1 94 ? 1.939 -9.807 -23.056 1.00 76.06 94 ALA A CA 1
ATOM 749 C C . ALA A 1 94 ? 1.798 -10.304 -21.609 1.00 76.06 94 ALA A C 1
ATOM 751 O O . ALA A 1 94 ? 2.811 -10.499 -20.930 1.00 76.06 94 ALA A O 1
ATOM 752 N N . GLU A 1 95 ? 0.572 -10.462 -21.119 1.00 79.94 95 GLU A N 1
ATOM 753 C CA . GLU A 1 95 ? 0.311 -10.841 -19.726 1.00 79.94 95 GLU A CA 1
ATOM 754 C C . GLU A 1 95 ? 1.114 -12.077 -19.307 1.00 79.94 95 GLU A C 1
ATOM 756 O O . GLU A 1 95 ? 1.741 -12.098 -18.248 1.00 79.94 95 GLU A O 1
ATOM 761 N N . GLU A 1 96 ? 1.219 -13.049 -20.207 1.00 80.44 96 GLU A N 1
ATOM 762 C CA . GLU A 1 96 ? 1.946 -14.295 -20.013 1.00 80.44 96 GLU A CA 1
ATOM 763 C C . GLU A 1 96 ? 3.425 -14.050 -19.687 1.00 80.44 96 GLU A C 1
ATOM 765 O O . GLU A 1 96 ? 3.985 -14.704 -18.809 1.00 80.44 96 GLU A O 1
ATOM 770 N N . ASN A 1 97 ? 4.058 -13.068 -20.332 1.00 77.56 97 ASN A N 1
ATOM 771 C CA . ASN A 1 97 ? 5.457 -12.721 -20.080 1.00 77.56 97 ASN A CA 1
ATOM 772 C C . ASN A 1 97 ? 5.638 -12.071 -18.700 1.00 77.56 97 ASN A C 1
ATOM 774 O O . ASN A 1 97 ? 6.648 -12.310 -18.038 1.00 77.56 97 ASN A O 1
ATOM 778 N N . LEU A 1 98 ? 4.660 -11.283 -18.239 1.00 77.81 98 LEU A N 1
ATOM 779 C CA . LEU A 1 98 ? 4.680 -10.693 -16.899 1.00 77.81 98 LEU A CA 1
ATOM 780 C C . LEU A 1 98 ? 4.558 -11.774 -15.825 1.00 77.81 98 LEU A C 1
ATOM 782 O O . LEU A 1 98 ? 5.316 -11.787 -14.856 1.00 77.81 98 LEU A O 1
ATOM 786 N N . VAL A 1 99 ? 3.619 -12.699 -16.029 1.00 83.00 99 VAL A N 1
ATOM 787 C CA . VAL A 1 99 ? 3.387 -13.832 -15.135 1.00 83.00 99 VAL A CA 1
ATOM 788 C C . VAL A 1 99 ? 4.631 -14.709 -15.074 1.00 83.00 99 VAL A C 1
ATOM 790 O O . VAL A 1 99 ? 5.096 -15.046 -13.986 1.00 83.00 99 VAL A O 1
ATOM 793 N N . MET A 1 100 ? 5.223 -15.035 -16.224 1.00 81.69 100 MET A N 1
ATOM 794 C CA . MET A 1 100 ? 6.458 -15.816 -16.288 1.00 81.69 100 MET A CA 1
ATOM 795 C C . MET A 1 100 ? 7.621 -15.118 -15.587 1.00 81.69 100 MET A C 1
ATOM 797 O O . MET A 1 100 ? 8.366 -15.776 -14.860 1.00 81.69 100 MET A O 1
ATOM 801 N N . PHE A 1 101 ? 7.743 -13.800 -15.723 1.00 79.12 101 PHE A N 1
ATOM 802 C CA . PHE A 1 101 ? 8.747 -13.036 -14.994 1.00 79.12 101 PHE A CA 1
ATOM 803 C C . PHE A 1 101 ? 8.512 -13.061 -13.478 1.00 79.12 101 PHE A C 1
ATOM 805 O O . PHE A 1 101 ? 9.438 -13.344 -12.721 1.00 79.12 101 PHE A O 1
ATOM 812 N N . GLY A 1 102 ? 7.271 -12.860 -13.020 1.00 81.38 102 GLY A N 1
ATOM 813 C CA . GLY A 1 102 ? 6.912 -13.016 -11.607 1.00 81.38 102 GLY A CA 1
ATOM 814 C C . GLY A 1 102 ? 7.299 -14.399 -11.070 1.00 81.38 102 GLY A C 1
ATOM 815 O O . GLY A 1 102 ? 7.893 -14.511 -9.996 1.00 81.38 102 GLY A O 1
ATOM 816 N N . ARG A 1 103 ? 7.062 -15.457 -11.858 1.00 84.00 103 ARG A N 1
ATOM 817 C CA . ARG A 1 103 ? 7.485 -16.835 -11.548 1.00 84.00 103 ARG A CA 1
ATOM 818 C C . ARG A 1 103 ? 8.996 -17.001 -11.472 1.00 84.00 103 ARG A C 1
ATOM 820 O O . ARG A 1 103 ? 9.484 -17.642 -10.543 1.00 84.00 103 ARG A O 1
ATOM 827 N N . GLN A 1 104 ? 9.735 -16.406 -12.400 1.00 79.69 104 GLN A N 1
ATOM 828 C CA . GLN A 1 104 ? 11.196 -16.429 -12.391 1.00 79.69 104 GLN A CA 1
ATOM 829 C C . GLN A 1 104 ? 11.765 -15.699 -11.175 1.00 79.69 104 GLN A C 1
ATOM 831 O O . GLN A 1 104 ? 12.643 -16.247 -10.514 1.00 79.69 104 GLN A O 1
ATOM 836 N N . LEU A 1 105 ? 11.232 -14.525 -10.822 1.00 77.19 105 LEU A N 1
ATOM 837 C CA . LEU A 1 105 ? 11.616 -13.809 -9.602 1.00 77.19 105 LEU A CA 1
ATOM 838 C C . LEU A 1 105 ? 11.363 -14.660 -8.353 1.00 77.19 105 LEU A C 1
ATOM 840 O O . LEU A 1 105 ? 12.253 -14.797 -7.509 1.00 77.19 105 LEU A O 1
ATOM 844 N N . MET A 1 106 ? 10.188 -15.293 -8.272 1.00 79.25 106 MET A N 1
ATOM 845 C CA . MET A 1 106 ? 9.838 -16.209 -7.185 1.00 79.25 106 MET A CA 1
ATOM 846 C C . MET A 1 106 ? 10.834 -17.362 -7.046 1.00 79.25 106 MET A C 1
ATOM 848 O O . MET A 1 106 ? 11.277 -17.667 -5.937 1.00 79.25 106 MET A O 1
ATOM 852 N N . MET A 1 107 ? 11.252 -17.967 -8.153 1.00 78.38 107 MET A N 1
ATOM 853 C CA . MET A 1 107 ? 12.223 -19.061 -8.126 1.00 78.38 107 MET A CA 1
ATOM 854 C C . MET A 1 107 ? 13.644 -18.578 -7.811 1.00 78.38 107 MET A C 1
ATOM 856 O O . MET A 1 107 ? 14.288 -19.112 -6.909 1.00 78.38 107 MET A O 1
ATOM 860 N N . ALA A 1 108 ? 14.131 -17.573 -8.540 1.00 73.88 108 ALA A N 1
ATOM 861 C CA . ALA A 1 108 ? 15.530 -17.156 -8.526 1.00 73.88 108 ALA A CA 1
ATOM 862 C C . ALA A 1 108 ? 15.909 -16.383 -7.260 1.00 73.88 108 ALA A C 1
ATOM 864 O O . ALA A 1 108 ? 16.973 -16.612 -6.688 1.00 73.88 108 ALA A O 1
ATOM 865 N N . LEU A 1 109 ? 15.042 -15.475 -6.809 1.00 68.56 109 LEU A N 1
ATOM 866 C CA . LEU A 1 109 ? 15.341 -14.602 -5.676 1.00 68.56 109 LEU A CA 1
ATOM 867 C C . LEU A 1 109 ? 14.778 -15.147 -4.368 1.00 68.56 109 LEU A C 1
ATOM 869 O O . LEU A 1 109 ? 15.355 -14.919 -3.305 1.00 68.56 109 LEU A O 1
ATOM 873 N N . TRP A 1 110 ? 13.636 -15.836 -4.425 1.00 72.56 110 TRP A N 1
ATOM 874 C CA . TRP A 1 110 ? 12.850 -16.142 -3.226 1.00 72.56 110 TRP A CA 1
ATOM 875 C C . TRP A 1 110 ? 12.756 -17.628 -2.910 1.00 72.56 110 TRP A C 1
ATOM 877 O O . TRP A 1 110 ? 12.159 -17.980 -1.898 1.00 72.56 110 TRP A O 1
ATOM 887 N N . LYS A 1 111 ? 13.384 -18.488 -3.727 1.00 76.56 111 LYS A N 1
ATOM 888 C CA . LYS A 1 111 ? 13.402 -19.948 -3.537 1.00 76.56 111 LYS A CA 1
ATOM 889 C C . LYS A 1 111 ? 11.992 -20.503 -3.293 1.00 76.56 111 LYS A C 1
ATOM 891 O O . LYS A 1 111 ? 11.789 -21.378 -2.454 1.00 76.56 111 LYS A O 1
ATOM 896 N N . TYR A 1 112 ? 11.020 -19.937 -4.003 1.00 77.06 112 TYR A N 1
ATOM 897 C CA . TYR A 1 112 ? 9.609 -20.250 -3.855 1.00 77.06 112 TYR A CA 1
ATOM 898 C C . TYR A 1 112 ? 9.339 -21.721 -4.197 1.00 77.06 112 TYR A C 1
ATOM 900 O O . TYR A 1 112 ? 9.762 -22.210 -5.247 1.00 77.06 112 TYR A O 1
ATOM 908 N N . VAL A 1 113 ? 8.626 -22.422 -3.312 1.00 79.31 113 VAL A N 1
ATOM 909 C CA . VAL A 1 113 ? 8.329 -23.854 -3.452 1.00 79.31 113 VAL A CA 1
ATOM 910 C C . VAL A 1 113 ? 6.938 -24.032 -4.051 1.00 79.31 113 VAL A C 1
ATOM 912 O O . VAL A 1 113 ? 5.929 -23.833 -3.377 1.00 79.31 113 VAL A O 1
ATOM 915 N N . TRP A 1 114 ? 6.890 -24.431 -5.321 1.00 83.25 114 TRP A N 1
ATOM 916 C CA . TRP A 1 114 ? 5.641 -24.594 -6.069 1.00 83.25 114 TRP A CA 1
ATOM 917 C C . TRP A 1 114 ? 4.748 -25.728 -5.555 1.00 83.25 114 TRP A C 1
ATOM 919 O O . TRP A 1 114 ? 3.533 -25.614 -5.653 1.00 83.25 114 TRP A O 1
ATOM 929 N N . ASP A 1 115 ? 5.313 -26.774 -4.947 1.00 83.56 115 ASP A N 1
ATOM 930 C CA . ASP A 1 115 ? 4.535 -27.917 -4.435 1.00 83.56 115 ASP A CA 1
ATOM 931 C C . ASP A 1 115 ? 3.537 -27.524 -3.337 1.00 83.56 115 ASP A C 1
ATOM 933 O O . ASP A 1 115 ? 2.517 -28.182 -3.143 1.00 83.56 115 ASP A O 1
ATOM 937 N N . VAL A 1 116 ? 3.825 -26.435 -2.624 1.00 77.56 116 VAL A N 1
ATOM 938 C CA . VAL A 1 116 ? 2.982 -25.892 -1.551 1.00 77.56 116 VAL A CA 1
ATOM 939 C C . VAL A 1 116 ? 2.524 -24.465 -1.859 1.00 77.56 116 VAL A C 1
ATOM 941 O O . VAL A 1 116 ? 2.056 -23.762 -0.966 1.00 77.56 116 VAL A O 1
ATOM 944 N N . GLY A 1 117 ? 2.675 -24.008 -3.106 1.00 79.31 117 GLY A N 1
ATOM 945 C CA . GLY A 1 117 ? 2.467 -22.618 -3.494 1.00 79.31 117 GLY A CA 1
ATOM 946 C C . GLY A 1 117 ? 1.629 -22.432 -4.749 1.00 79.31 117 GLY A C 1
ATOM 947 O O . GLY A 1 117 ? 1.608 -23.274 -5.641 1.00 79.31 117 GLY A O 1
ATOM 948 N N . ARG A 1 118 ? 0.932 -21.297 -4.831 1.00 86.06 118 ARG A N 1
ATOM 949 C CA . ARG A 1 118 ? 0.222 -20.857 -6.034 1.00 86.06 118 ARG A CA 1
ATOM 950 C C . ARG A 1 118 ? 0.435 -19.377 -6.311 1.00 86.06 118 ARG A C 1
ATOM 952 O O . ARG A 1 118 ? 0.569 -18.571 -5.391 1.00 86.06 118 ARG A O 1
ATOM 959 N N . TYR A 1 119 ? 0.372 -19.045 -7.596 1.00 86.88 119 TYR A N 1
ATOM 960 C CA . TYR A 1 119 ? 0.427 -17.688 -8.115 1.00 86.88 119 TYR A CA 1
ATOM 961 C C . TYR A 1 119 ? -0.746 -17.479 -9.067 1.00 86.88 119 TYR A C 1
ATOM 963 O O . TYR A 1 119 ? -0.725 -17.997 -10.182 1.00 86.88 119 TYR A O 1
ATOM 971 N N . ASP A 1 120 ? -1.779 -16.786 -8.590 1.00 88.19 120 ASP A N 1
ATOM 972 C CA . ASP A 1 120 ? -3.060 -16.657 -9.294 1.00 88.19 120 ASP A CA 1
ATOM 973 C C . ASP A 1 120 ? -3.416 -15.185 -9.559 1.00 88.19 120 ASP A C 1
ATOM 975 O O . ASP A 1 120 ? -3.068 -14.307 -8.766 1.00 88.19 120 ASP A O 1
ATOM 979 N N . GLU A 1 121 ? -4.165 -14.917 -10.628 1.00 88.38 121 GLU A N 1
ATOM 980 C CA . GLU A 1 121 ? -4.668 -13.575 -10.935 1.00 88.38 121 GLU A CA 1
ATOM 981 C C . GLU A 1 121 ? -5.836 -13.186 -10.016 1.00 88.38 121 GLU A C 1
ATOM 983 O O . GLU A 1 121 ? -6.754 -13.980 -9.792 1.00 88.38 121 GLU A O 1
ATOM 988 N N . LEU A 1 122 ? -5.833 -11.950 -9.513 1.00 87.00 122 LEU A N 1
ATOM 989 C CA . LEU A 1 122 ? -6.962 -11.303 -8.854 1.00 87.00 122 LEU A CA 1
ATOM 990 C C . LEU A 1 122 ? -7.015 -9.800 -9.169 1.00 87.00 122 LEU A C 1
ATOM 992 O O . LEU A 1 122 ? -5.972 -9.158 -9.295 1.00 87.00 122 LEU A O 1
ATOM 996 N N . PRO A 1 123 ? -8.216 -9.187 -9.175 1.00 82.75 123 PRO A N 1
ATOM 997 C CA . PRO A 1 123 ? -8.355 -7.739 -9.354 1.00 82.75 123 PRO A CA 1
ATOM 998 C C . PRO A 1 123 ? -7.657 -6.909 -8.266 1.00 82.75 123 PRO A C 1
ATOM 1000 O O . PRO A 1 123 ? -7.170 -5.814 -8.536 1.00 82.75 123 PRO A O 1
ATOM 1003 N N . HIS A 1 124 ? -7.611 -7.434 -7.038 1.00 84.12 124 HIS A N 1
ATOM 1004 C CA . HIS A 1 124 ? -6.931 -6.834 -5.893 1.00 84.12 124 HIS A CA 1
ATOM 1005 C C . HIS A 1 124 ? -6.012 -7.903 -5.293 1.00 84.12 124 HIS A C 1
ATOM 1007 O O . HIS A 1 124 ? -6.518 -8.863 -4.702 1.00 84.12 124 HIS A O 1
ATOM 1013 N N . PRO A 1 125 ? -4.694 -7.802 -5.511 1.00 79.69 125 PRO A N 1
ATOM 1014 C CA . PRO A 1 125 ? -3.759 -8.810 -5.045 1.00 79.69 125 PRO A CA 1
ATOM 1015 C C . PRO A 1 125 ? -3.640 -8.760 -3.516 1.00 79.69 125 PRO A C 1
ATOM 1017 O O . PRO A 1 125 ? -3.842 -7.718 -2.899 1.00 79.69 125 PRO A O 1
ATOM 1020 N N . PHE A 1 126 ? -3.385 -9.926 -2.926 1.00 80.38 126 PHE A N 1
ATOM 1021 C CA . PHE A 1 126 ? -3.068 -10.131 -1.515 1.00 80.38 126 PHE A CA 1
ATOM 1022 C C . PHE A 1 126 ? -2.183 -11.387 -1.389 1.00 80.38 126 PHE A C 1
ATOM 1024 O O . PHE A 1 126 ? -2.254 -12.282 -2.238 1.00 80.38 126 PHE A O 1
ATOM 1031 N N . GLY A 1 127 ? -1.373 -11.501 -0.340 1.00 74.81 127 GLY A N 1
ATOM 1032 C CA . GLY A 1 127 ? -0.447 -12.621 -0.150 1.00 74.81 127 GLY A CA 1
ATOM 1033 C C . GLY A 1 127 ? -0.271 -13.029 1.308 1.00 74.81 127 GLY A C 1
ATOM 1034 O O . GLY A 1 127 ? -0.487 -12.232 2.215 1.00 74.81 127 GLY A O 1
ATOM 1035 N N . GLY A 1 128 ? 0.112 -14.289 1.539 1.00 68.12 128 GLY A N 1
ATOM 1036 C CA . GLY A 1 128 ? 0.484 -14.829 2.857 1.00 68.12 128 GLY A CA 1
ATOM 1037 C C . GLY A 1 128 ? -0.663 -15.353 3.731 1.00 68.12 128 GLY A C 1
ATOM 1038 O O . GLY A 1 128 ? -0.443 -15.661 4.894 1.00 68.12 128 GLY A O 1
ATOM 1039 N N . MET A 1 129 ? -1.895 -15.436 3.217 1.00 68.50 129 MET A N 1
ATOM 1040 C CA . MET A 1 129 ? -3.095 -15.723 4.031 1.00 68.50 129 MET A CA 1
ATOM 1041 C C . MET A 1 129 ? -3.083 -17.079 4.747 1.00 68.50 129 MET A C 1
ATOM 1043 O O . MET A 1 129 ? -3.844 -17.272 5.689 1.00 68.50 129 MET A O 1
ATOM 1047 N N . VAL A 1 130 ? -2.246 -18.011 4.295 1.00 71.88 130 VAL A N 1
ATOM 1048 C CA . VAL A 1 130 ? -2.079 -19.343 4.875 1.00 71.88 130 VAL A CA 1
ATOM 1049 C C . VAL A 1 130 ? -0.588 -19.546 5.113 1.00 71.88 130 VAL A C 1
ATOM 1051 O O . VAL A 1 130 ? 0.210 -19.337 4.207 1.00 71.88 130 VAL A O 1
ATOM 1054 N N . MET A 1 131 ? -0.198 -19.942 6.320 1.00 66.38 131 MET A N 1
ATOM 1055 C CA . MET A 1 131 ? 1.215 -20.059 6.708 1.00 66.38 131 MET A CA 1
ATOM 1056 C C . MET A 1 131 ? 1.876 -21.287 6.070 1.00 66.38 131 MET A C 1
ATOM 1058 O O . MET A 1 131 ? 3.045 -21.273 5.685 1.00 66.38 131 MET A O 1
ATOM 1062 N N . GLU A 1 132 ? 1.097 -22.354 5.919 1.00 69.12 132 GLU A N 1
ATOM 1063 C CA . GLU A 1 132 ? 1.492 -23.637 5.350 1.00 69.12 132 GLU A CA 1
ATOM 1064 C C . GLU A 1 132 ? 1.565 -23.608 3.822 1.00 69.12 132 GLU A C 1
ATOM 1066 O O . GLU A 1 132 ? 2.217 -24.471 3.229 1.00 69.12 132 GLU A O 1
ATOM 1071 N N . ALA A 1 133 ? 0.898 -22.636 3.191 1.00 69.38 133 ALA A N 1
ATOM 1072 C CA . ALA A 1 133 ? 0.776 -22.541 1.748 1.00 69.38 133 ALA A CA 1
ATOM 1073 C C . ALA A 1 133 ? 1.235 -21.177 1.236 1.00 69.38 133 ALA A C 1
ATOM 1075 O O . ALA A 1 133 ? 0.724 -20.127 1.610 1.00 69.38 133 ALA A O 1
ATOM 1076 N N . LEU A 1 134 ? 2.152 -21.207 0.280 1.00 71.56 134 LEU A N 1
ATOM 1077 C CA . LEU A 1 134 ? 2.652 -20.040 -0.428 1.00 71.56 134 LEU A CA 1
ATOM 1078 C C . LEU A 1 134 ? 1.571 -19.492 -1.370 1.00 71.56 134 LEU A C 1
ATOM 1080 O O . LEU A 1 134 ? 1.618 -19.711 -2.572 1.00 71.56 134 LEU A O 1
ATOM 1084 N N . GLN A 1 135 ? 0.552 -18.808 -0.862 1.00 79.69 135 GLN A N 1
ATOM 1085 C CA . GLN A 1 135 ? -0.466 -18.201 -1.719 1.00 79.69 135 GLN A CA 1
ATOM 1086 C C . GLN A 1 135 ? -0.078 -16.768 -2.057 1.00 79.69 135 GLN A C 1
ATOM 1088 O O . GLN A 1 135 ? -0.112 -15.888 -1.197 1.00 79.69 135 GLN A O 1
ATOM 1093 N N . MET A 1 136 ? 0.263 -16.550 -3.323 1.00 80.50 136 MET A N 1
ATOM 1094 C CA . MET A 1 136 ? 0.535 -15.235 -3.880 1.00 80.50 136 MET A CA 1
ATOM 1095 C C . MET A 1 136 ? -0.461 -14.913 -4.982 1.00 80.50 136 MET A C 1
ATOM 1097 O O . MET A 1 136 ? -0.909 -15.793 -5.722 1.00 80.50 136 MET A O 1
ATOM 1101 N N . LYS A 1 137 ? -0.802 -13.634 -5.095 1.00 84.81 137 LYS A N 1
ATOM 1102 C CA . LYS A 1 137 ? -1.730 -13.136 -6.102 1.00 84.81 137 LYS A CA 1
ATOM 1103 C C . LYS A 1 137 ? -1.074 -12.019 -6.891 1.00 84.81 137 LYS A C 1
ATOM 1105 O O . LYS A 1 137 ? -0.307 -11.239 -6.333 1.00 84.81 137 LYS A O 1
ATOM 1110 N N . TYR A 1 138 ? -1.379 -11.949 -8.177 1.00 84.62 138 TYR A N 1
ATOM 1111 C CA . TYR A 1 138 ? -1.015 -10.817 -9.023 1.00 84.62 138 TYR A CA 1
ATOM 1112 C C . TYR A 1 138 ? -2.265 -10.173 -9.589 1.00 84.62 138 TYR A C 1
ATOM 1114 O O . TYR A 1 138 ? -3.323 -10.789 -9.616 1.00 84.62 138 TYR A O 1
ATOM 1122 N N . CYS A 1 139 ? -2.141 -8.938 -10.051 1.00 85.38 139 CYS A N 1
ATOM 1123 C CA . CYS A 1 139 ? -3.185 -8.292 -10.825 1.00 85.38 139 CYS A CA 1
ATOM 1124 C C . CYS A 1 139 ? -2.657 -7.944 -12.206 1.00 85.38 139 CYS A C 1
ATOM 1126 O O . CYS A 1 139 ? -1.482 -7.603 -12.363 1.00 85.38 139 CYS A O 1
ATOM 1128 N N . TRP A 1 140 ? -3.540 -7.989 -13.197 1.00 83.12 140 TRP A N 1
ATOM 1129 C CA . TRP A 1 140 ? -3.289 -7.420 -14.506 1.00 83.12 140 TRP A CA 1
ATOM 1130 C C . TRP A 1 140 ? -3.995 -6.069 -14.628 1.00 83.12 140 TRP A C 1
ATOM 1132 O O . TRP A 1 140 ? -5.216 -5.959 -14.536 1.00 83.12 140 TRP A O 1
ATOM 1142 N N . LEU A 1 141 ? -3.209 -5.012 -14.817 1.00 78.06 141 LEU A N 1
ATOM 1143 C CA . LEU A 1 141 ? -3.684 -3.644 -14.982 1.00 78.06 141 LEU A CA 1
ATOM 1144 C C . LEU A 1 141 ? -3.377 -3.217 -16.412 1.00 78.06 141 LEU A C 1
ATOM 1146 O O . LEU A 1 141 ? -2.209 -2.967 -16.716 1.00 78.06 141 LEU A O 1
ATOM 1150 N N . PRO A 1 142 ? -4.381 -3.117 -17.305 1.00 71.50 142 PRO A N 1
ATOM 1151 C CA . PRO A 1 142 ?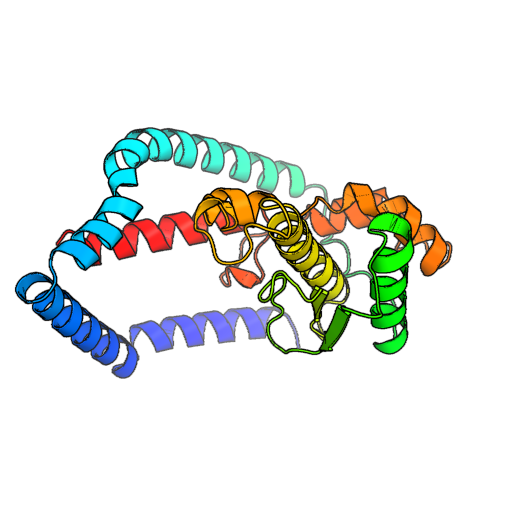 -4.187 -2.712 -18.697 1.00 71.50 142 PRO A CA 1
ATOM 1152 C C . PRO A 1 142 ? -3.425 -1.389 -18.858 1.00 71.50 142 PRO A C 1
ATOM 1154 O O . PRO A 1 142 ? -2.753 -1.215 -19.870 1.00 71.50 142 PRO A O 1
ATOM 1157 N N . ASP A 1 143 ? -3.523 -0.509 -17.857 1.00 72.81 143 ASP A N 1
ATOM 1158 C CA . ASP A 1 143 ? -2.949 0.836 -17.769 1.00 72.81 143 ASP A CA 1
ATOM 1159 C C . ASP A 1 143 ? -1.705 0.940 -16.859 1.00 72.81 143 ASP A C 1
ATOM 1161 O O . ASP A 1 143 ? -1.286 2.057 -16.557 1.00 72.81 143 ASP A O 1
ATOM 1165 N N . SER A 1 144 ? -1.179 -0.175 -16.323 1.00 75.19 144 SER A N 1
ATOM 1166 C CA . SER A 1 144 ? 0.015 -0.146 -15.464 1.00 75.19 144 SER A CA 1
ATOM 1167 C C . SER A 1 144 ? 0.796 -1.466 -15.408 1.00 75.19 144 SER A C 1
ATOM 1169 O O . SER A 1 144 ? 0.617 -2.260 -14.487 1.00 75.19 144 SER A O 1
ATOM 1171 N N . ARG A 1 145 ? 1.745 -1.697 -16.326 1.00 75.94 145 ARG A N 1
ATOM 1172 C CA . ARG A 1 145 ? 2.603 -2.913 -16.275 1.00 75.94 145 ARG A CA 1
ATOM 1173 C C . ARG A 1 145 ? 3.534 -2.935 -15.063 1.00 75.94 145 ARG A C 1
ATOM 1175 O O . ARG A 1 145 ? 3.721 -3.969 -14.428 1.00 75.94 145 ARG A O 1
ATOM 1182 N N . ILE A 1 146 ? 4.093 -1.777 -14.720 1.00 74.12 146 ILE A N 1
ATOM 1183 C CA . ILE A 1 146 ? 4.945 -1.614 -13.535 1.00 74.12 146 ILE A CA 1
ATOM 1184 C C . ILE A 1 146 ? 4.125 -1.811 -12.264 1.00 74.12 146 ILE A C 1
ATOM 1186 O O . ILE A 1 146 ? 4.594 -2.476 -11.347 1.00 74.12 146 ILE A O 1
ATOM 1190 N N . GLY A 1 147 ? 2.893 -1.291 -12.223 1.00 77.19 147 GLY A N 1
ATOM 1191 C CA . GLY A 1 147 ? 1.991 -1.475 -11.088 1.00 77.19 147 GLY A CA 1
ATOM 1192 C C . GLY A 1 147 ? 1.748 -2.951 -10.775 1.00 77.19 147 GLY A C 1
ATOM 1193 O O . GLY A 1 147 ? 1.820 -3.344 -9.615 1.00 77.19 147 GLY A O 1
ATOM 1194 N N . CYS A 1 148 ? 1.566 -3.790 -11.797 1.00 80.19 148 CYS A N 1
ATOM 1195 C CA . CYS A 1 148 ? 1.418 -5.239 -11.628 1.00 80.19 148 CYS A CA 1
ATOM 1196 C C . CYS A 1 148 ? 2.656 -5.909 -11.005 1.00 80.19 148 CYS A C 1
ATOM 1198 O O . CYS A 1 148 ? 2.531 -6.779 -10.137 1.00 80.19 148 CYS A O 1
ATOM 1200 N N . LEU A 1 149 ? 3.859 -5.505 -11.435 1.00 77.81 149 LEU A N 1
ATOM 1201 C CA . LEU A 1 149 ? 5.112 -6.004 -10.860 1.00 77.81 149 LEU A CA 1
ATOM 1202 C C . LEU A 1 149 ? 5.246 -5.573 -9.406 1.00 77.81 149 LEU A C 1
ATOM 1204 O O . LEU A 1 149 ? 5.457 -6.420 -8.543 1.00 77.81 149 LEU A O 1
ATOM 1208 N N . LEU A 1 150 ? 5.079 -4.275 -9.138 1.00 78.31 150 LEU A N 1
ATOM 1209 C CA . LEU A 1 150 ? 5.138 -3.702 -7.794 1.00 78.31 150 LEU A CA 1
ATOM 1210 C C . LEU A 1 150 ? 4.164 -4.390 -6.845 1.00 78.31 150 LEU A C 1
ATOM 1212 O O . LEU A 1 150 ? 4.553 -4.744 -5.738 1.00 78.31 150 LEU A O 1
ATOM 1216 N N . ALA A 1 151 ? 2.942 -4.661 -7.301 1.00 81.38 151 ALA A N 1
ATOM 1217 C CA . ALA A 1 151 ? 1.963 -5.398 -6.520 1.00 81.38 151 ALA A CA 1
ATOM 1218 C C . ALA A 1 151 ? 2.437 -6.826 -6.202 1.00 81.38 151 ALA A C 1
ATOM 1220 O O . ALA A 1 151 ? 2.410 -7.240 -5.049 1.00 81.38 151 ALA A O 1
ATOM 1221 N N . THR A 1 152 ? 2.967 -7.560 -7.187 1.00 81.31 152 THR A N 1
ATOM 1222 C CA . THR A 1 152 ? 3.533 -8.905 -6.955 1.00 81.31 152 THR A CA 1
ATOM 1223 C C . THR A 1 152 ? 4.668 -8.880 -5.921 1.00 81.31 152 THR A C 1
ATOM 1225 O O . THR A 1 152 ? 4.767 -9.766 -5.073 1.00 81.31 152 THR A O 1
ATOM 1228 N N . ILE A 1 153 ? 5.529 -7.862 -5.979 1.00 79.06 153 ILE A N 1
ATOM 1229 C CA . ILE A 1 153 ? 6.662 -7.681 -5.058 1.00 79.06 153 ILE A CA 1
ATOM 1230 C C . ILE A 1 153 ? 6.176 -7.323 -3.650 1.00 79.06 153 ILE A C 1
ATOM 1232 O O . ILE A 1 153 ? 6.712 -7.836 -2.667 1.00 79.06 153 ILE A O 1
ATOM 1236 N N . HIS A 1 154 ? 5.159 -6.469 -3.553 1.00 82.38 154 HIS A N 1
ATOM 1237 C CA . HIS A 1 154 ? 4.531 -6.088 -2.294 1.00 82.38 154 HIS A CA 1
ATOM 1238 C C . HIS A 1 154 ? 3.949 -7.319 -1.585 1.00 82.38 154 HIS A C 1
ATOM 1240 O O . HIS A 1 154 ? 4.345 -7.623 -0.460 1.00 82.38 154 HIS A O 1
ATOM 1246 N N . GLU A 1 155 ? 3.142 -8.124 -2.286 1.00 84.06 155 GLU A N 1
ATOM 1247 C CA . GLU A 1 155 ? 2.548 -9.342 -1.713 1.00 84.06 155 GLU A CA 1
ATOM 1248 C C . GLU A 1 155 ? 3.568 -10.412 -1.333 1.00 84.06 155 GLU A C 1
ATOM 1250 O O . GLU A 1 155 ? 3.343 -11.240 -0.441 1.00 84.06 155 GLU A O 1
ATOM 1255 N N . ARG A 1 156 ? 4.722 -10.408 -1.996 1.00 81.25 156 ARG A N 1
ATOM 1256 C CA . ARG A 1 156 ? 5.829 -11.272 -1.611 1.00 81.25 156 ARG A CA 1
ATOM 1257 C C . ARG A 1 156 ? 6.390 -10.898 -0.244 1.00 81.25 156 ARG A C 1
ATOM 1259 O O . ARG A 1 156 ? 6.734 -11.804 0.510 1.00 81.25 156 ARG A O 1
ATOM 1266 N N . GLY A 1 157 ? 6.514 -9.607 0.064 1.00 79.81 157 GLY A N 1
ATOM 1267 C CA . GLY A 1 157 ? 6.970 -9.135 1.375 1.00 79.81 157 GLY A CA 1
ATOM 1268 C C . GLY A 1 157 ? 6.127 -9.731 2.498 1.00 79.81 157 GLY A C 1
ATOM 1269 O O . GLY A 1 157 ? 6.644 -10.415 3.381 1.00 79.81 157 GLY A O 1
ATOM 1270 N N . HIS A 1 158 ? 4.811 -9.590 2.352 1.00 82.19 158 HIS A N 1
ATOM 1271 C CA . HIS A 1 158 ? 3.796 -10.170 3.234 1.00 82.19 158 HIS A CA 1
ATOM 1272 C C . HIS A 1 158 ? 3.916 -11.682 3.363 1.00 82.19 158 HIS A C 1
ATOM 1274 O O . HIS A 1 158 ? 3.934 -12.232 4.464 1.00 82.19 158 HIS A O 1
ATOM 1280 N N . THR A 1 159 ? 4.032 -12.366 2.225 1.00 80.69 159 THR A N 1
ATOM 1281 C CA . THR A 1 159 ? 4.130 -13.826 2.190 1.00 80.69 159 THR A CA 1
ATOM 1282 C C . THR A 1 159 ? 5.396 -14.309 2.892 1.00 80.69 159 THR A C 1
ATOM 1284 O O . THR A 1 159 ? 5.320 -15.197 3.737 1.00 80.69 159 THR A O 1
ATOM 1287 N N . GLN A 1 160 ? 6.557 -13.712 2.601 1.00 80.06 160 GLN A N 1
ATOM 1288 C CA . GLN A 1 160 ? 7.814 -14.122 3.221 1.00 80.06 160 GLN A CA 1
ATOM 1289 C C . GLN A 1 160 ? 7.812 -13.842 4.721 1.00 80.06 160 GLN A C 1
ATOM 1291 O O . GLN A 1 160 ? 8.261 -14.687 5.493 1.00 80.06 160 GLN A O 1
ATOM 1296 N N . TYR A 1 161 ? 7.338 -12.672 5.139 1.00 82.75 161 TYR A N 1
ATOM 1297 C CA . TYR A 1 161 ? 7.297 -12.333 6.553 1.00 82.75 161 TYR A CA 1
ATOM 1298 C C . TYR A 1 161 ? 6.469 -13.347 7.332 1.00 82.75 161 TYR A C 1
ATOM 1300 O O . TYR A 1 161 ? 6.985 -13.964 8.262 1.00 82.75 161 TYR A O 1
ATOM 1308 N N . ARG A 1 162 ? 5.246 -13.620 6.863 1.00 80.06 162 ARG A N 1
ATOM 1309 C CA . ARG A 1 162 ? 4.367 -14.609 7.486 1.00 80.06 162 ARG A CA 1
ATOM 1310 C C . ARG A 1 162 ? 4.993 -15.995 7.535 1.00 80.06 162 ARG A C 1
ATOM 1312 O O . ARG A 1 162 ? 5.038 -16.594 8.596 1.00 80.06 162 ARG A O 1
ATOM 1319 N N . GLN A 1 163 ? 5.608 -16.475 6.460 1.00 78.81 163 GLN A N 1
ATOM 1320 C CA . GLN A 1 163 ? 6.277 -17.782 6.485 1.00 78.81 163 GLN A CA 1
ATOM 1321 C C . GLN A 1 163 ? 7.404 -17.927 7.510 1.00 78.81 163 GLN A C 1
ATOM 1323 O O . GLN A 1 163 ? 7.740 -19.050 7.884 1.00 78.81 163 GLN A O 1
ATOM 1328 N N . ASN A 1 164 ? 8.018 -16.818 7.914 1.00 80.94 164 ASN A N 1
ATOM 1329 C CA . ASN A 1 164 ? 9.116 -16.817 8.872 1.00 80.94 164 ASN A CA 1
ATOM 1330 C C . ASN A 1 164 ? 8.661 -16.428 10.289 1.00 80.94 164 ASN A C 1
ATOM 1332 O O . ASN A 1 164 ? 9.498 -16.321 11.187 1.00 80.94 164 ASN A O 1
ATOM 1336 N N . CYS A 1 165 ? 7.356 -16.249 10.515 1.00 84.44 165 CYS A N 1
ATOM 1337 C CA . CYS A 1 165 ? 6.795 -16.046 11.845 1.00 84.44 165 CYS A CA 1
ATOM 1338 C C . CYS A 1 165 ? 6.718 -17.386 12.599 1.00 84.44 165 CYS A C 1
ATOM 1340 O O . CYS A 1 165 ? 5.721 -18.104 12.560 1.00 84.44 165 CYS A O 1
ATOM 1342 N N . GLY A 1 166 ? 7.800 -17.706 13.313 1.00 83.88 166 GLY A N 1
ATOM 1343 C CA . GLY A 1 166 ? 7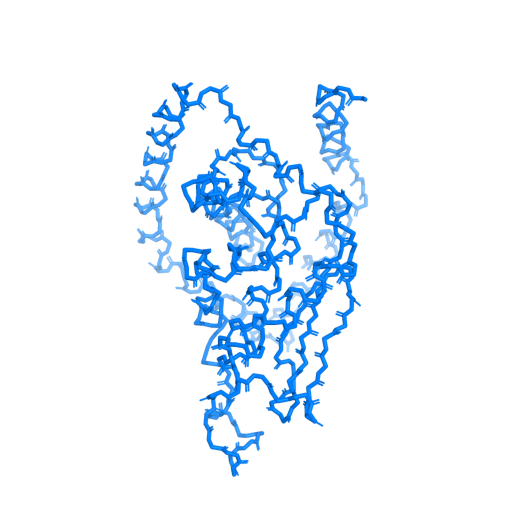.893 -18.848 14.224 1.00 83.88 166 GLY A CA 1
ATOM 1344 C C . GLY A 1 166 ? 8.171 -20.196 13.548 1.00 83.88 166 GLY A C 1
ATOM 1345 O O . GLY A 1 166 ? 8.376 -20.294 12.339 1.00 83.88 166 GLY A O 1
ATOM 1346 N N . SER A 1 167 ? 8.266 -21.255 14.356 1.00 85.81 167 SER A N 1
ATOM 1347 C CA . SER A 1 167 ? 8.549 -22.606 13.862 1.00 85.81 167 SER A CA 1
ATOM 1348 C C . SER A 1 167 ? 7.276 -23.301 13.372 1.00 85.81 167 SER A C 1
ATOM 1350 O O . SER A 1 167 ? 6.171 -23.002 13.819 1.00 85.81 167 SER A O 1
ATOM 1352 N N . ARG A 1 168 ? 7.432 -24.303 12.493 1.00 82.94 168 ARG A N 1
ATOM 1353 C CA . ARG A 1 168 ? 6.306 -25.115 11.992 1.00 82.94 168 ARG A CA 1
ATOM 1354 C C . ARG A 1 168 ? 5.488 -25.790 13.100 1.00 82.94 168 ARG A C 1
ATOM 1356 O O . ARG A 1 168 ? 4.303 -26.030 12.917 1.00 82.94 168 ARG A O 1
ATOM 1363 N N . GLU A 1 169 ? 6.119 -26.100 14.227 1.00 88.69 169 GLU A N 1
ATOM 1364 C CA . GLU A 1 169 ? 5.483 -26.751 15.381 1.00 88.69 169 GLU A CA 1
ATOM 1365 C C . GLU A 1 169 ? 4.550 -25.810 16.154 1.00 88.69 169 GLU A C 1
ATOM 1367 O O . GLU A 1 169 ? 3.685 -26.273 16.892 1.00 88.69 169 GLU A O 1
ATOM 1372 N N . LEU A 1 170 ? 4.719 -24.497 15.979 1.00 88.56 170 LEU A N 1
ATOM 1373 C CA . LEU A 1 170 ? 3.959 -23.457 16.667 1.00 88.56 170 LEU A CA 1
ATOM 1374 C C . LEU A 1 170 ? 2.892 -22.816 15.770 1.00 88.56 170 LEU A C 1
ATOM 1376 O O . LEU A 1 170 ? 2.271 -21.833 16.168 1.00 88.56 170 LEU A O 1
ATOM 1380 N N . LEU A 1 171 ? 2.650 -23.354 14.572 1.00 86.44 171 LEU A N 1
ATOM 1381 C CA . LEU A 1 171 ? 1.615 -22.828 13.685 1.00 86.44 171 LEU A CA 1
ATOM 1382 C C . LEU A 1 171 ? 0.247 -22.815 14.382 1.00 86.44 171 LEU A C 1
ATOM 1384 O O . LEU A 1 171 ? -0.132 -23.751 15.087 1.00 86.44 171 LEU A O 1
ATOM 1388 N N . GLY A 1 172 ? -0.475 -21.706 14.213 1.00 84.31 172 GLY A N 1
ATOM 1389 C CA . GLY A 1 172 ? -1.729 -21.434 14.918 1.00 84.31 172 GLY A CA 1
ATOM 1390 C C . GLY A 1 172 ? -1.565 -20.906 16.348 1.00 84.31 172 GLY A C 1
ATOM 1391 O O . GLY A 1 172 ? -2.570 -20.631 16.997 1.00 84.31 172 GLY A O 1
ATOM 1392 N N . GLN A 1 173 ? -0.336 -20.750 16.855 1.00 90.62 173 GLN A N 1
ATOM 1393 C CA . GLN A 1 173 ? -0.082 -20.029 18.103 1.00 90.62 173 GLN A CA 1
ATOM 1394 C C . GLN A 1 173 ? 0.077 -18.522 17.842 1.00 90.62 173 GLN A C 1
ATOM 1396 O O . GLN A 1 173 ? 0.653 -18.154 16.817 1.00 90.62 173 GLN A O 1
ATOM 1401 N N . PRO A 1 174 ? -0.302 -17.644 18.792 1.00 87.94 174 PRO A N 1
ATOM 1402 C CA . PRO A 1 174 ? -0.163 -16.189 18.636 1.00 87.94 174 PRO A CA 1
ATOM 1403 C C . PRO A 1 174 ? 1.267 -15.717 18.325 1.00 87.94 174 PRO A C 1
ATOM 1405 O O . PRO A 1 174 ? 1.467 -14.721 17.644 1.00 87.94 174 PRO A O 1
ATOM 1408 N N . VAL A 1 175 ? 2.289 -16.453 18.779 1.00 87.88 175 VAL A N 1
ATOM 1409 C CA . VAL A 1 175 ? 3.706 -16.148 18.488 1.00 87.88 175 VAL A CA 1
ATOM 1410 C C . VAL A 1 175 ? 4.077 -16.325 17.006 1.00 87.88 175 VAL A C 1
ATOM 1412 O O . VAL A 1 175 ? 5.093 -15.799 16.557 1.00 87.88 175 VAL A O 1
ATOM 1415 N N . CYS A 1 176 ? 3.262 -17.060 16.248 1.00 87.50 176 CYS A N 1
ATOM 1416 C CA . CYS A 1 176 ? 3.394 -17.244 14.805 1.00 87.50 176 CYS A CA 1
ATOM 1417 C C . CYS A 1 176 ? 2.554 -16.248 13.993 1.00 87.50 176 CYS A C 1
ATOM 1419 O O . CYS A 1 176 ? 2.561 -16.310 12.764 1.00 87.50 176 CYS A O 1
ATOM 1421 N N . GLU A 1 177 ? 1.836 -15.330 14.643 1.00 84.00 177 GLU A N 1
ATOM 1422 C CA . GLU A 1 177 ? 1.139 -14.249 13.954 1.00 84.00 177 GLU A CA 1
ATOM 1423 C C . GLU A 1 177 ? 2.094 -13.093 13.625 1.00 84.00 177 GLU A C 1
ATOM 1425 O O . GLU A 1 177 ? 3.178 -12.938 14.196 1.00 84.00 177 GLU A O 1
ATOM 1430 N N . ALA A 1 178 ? 1.697 -12.266 12.658 1.00 81.88 178 ALA A N 1
ATOM 1431 C CA . ALA A 1 178 ? 2.390 -11.018 12.382 1.00 81.88 178 ALA A CA 1
ATOM 1432 C C . ALA A 1 178 ? 2.328 -10.118 13.624 1.00 81.88 178 ALA A C 1
ATOM 1434 O O . ALA A 1 178 ? 1.250 -9.893 14.165 1.00 81.88 178 ALA A O 1
ATOM 1435 N N . HIS A 1 179 ? 3.466 -9.562 14.046 1.00 81.69 179 HIS A N 1
ATOM 1436 C CA . HIS A 1 179 ? 3.523 -8.756 15.271 1.00 81.69 179 HIS A CA 1
ATOM 1437 C C . HIS A 1 179 ? 2.587 -7.538 15.205 1.00 81.69 179 HIS A C 1
ATOM 1439 O O . HIS A 1 179 ? 1.950 -7.170 16.187 1.00 81.69 179 HIS A O 1
ATOM 1445 N N . SER A 1 180 ? 2.541 -6.860 14.057 1.00 80.00 180 SER A N 1
ATOM 1446 C CA . SER A 1 180 ? 1.584 -5.788 13.781 1.00 80.00 180 SER A CA 1
ATOM 1447 C C . SER A 1 180 ? 1.451 -5.565 12.279 1.00 80.00 180 SER A C 1
ATOM 1449 O O . SER A 1 180 ? 2.355 -5.910 11.512 1.00 80.00 180 SER A O 1
ATOM 1451 N N . MET A 1 181 ? 0.361 -4.918 11.857 1.00 77.00 181 MET A N 1
ATOM 1452 C CA . MET A 1 181 ? 0.197 -4.503 10.460 1.00 77.00 181 MET A CA 1
ATOM 1453 C C . MET A 1 181 ? 1.298 -3.538 10.013 1.00 77.00 181 MET A C 1
ATOM 1455 O O . MET A 1 181 ? 1.761 -3.641 8.888 1.00 77.00 181 MET A O 1
ATOM 1459 N N . THR A 1 182 ? 1.800 -2.663 10.888 1.00 75.81 182 THR A N 1
ATOM 1460 C CA . THR A 1 182 ? 2.915 -1.759 10.556 1.00 75.81 182 THR A CA 1
ATOM 1461 C C . THR A 1 182 ? 4.184 -2.524 10.193 1.00 75.81 182 THR A C 1
ATOM 1463 O O . THR A 1 182 ? 4.836 -2.208 9.199 1.00 75.81 182 THR A O 1
ATOM 1466 N N . ILE A 1 183 ? 4.536 -3.548 10.978 1.00 78.38 183 ILE A N 1
ATOM 1467 C CA . ILE A 1 183 ? 5.697 -4.382 10.659 1.00 78.38 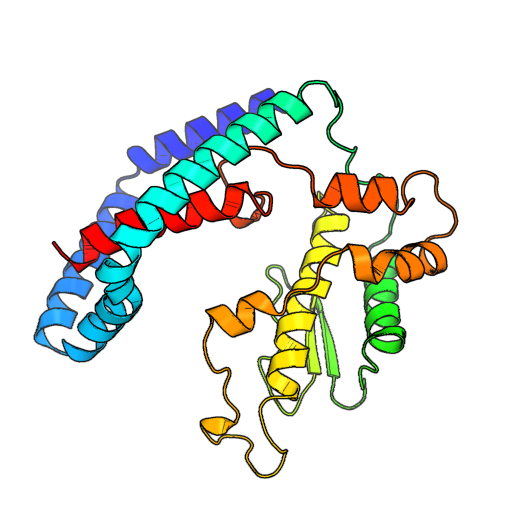183 ILE A CA 1
ATOM 1468 C C . ILE A 1 183 ? 5.417 -5.184 9.393 1.00 78.38 183 ILE A C 1
ATOM 1470 O O . ILE A 1 183 ? 6.285 -5.233 8.534 1.00 78.38 183 ILE A O 1
ATOM 1474 N N . HIS A 1 184 ? 4.208 -5.715 9.225 1.00 79.19 184 HIS A N 1
ATOM 1475 C CA . HIS A 1 184 ? 3.803 -6.450 8.029 1.00 79.19 184 HIS A CA 1
ATOM 1476 C C . HIS A 1 184 ? 3.935 -5.601 6.743 1.00 79.19 184 HIS A C 1
ATOM 1478 O O . HIS A 1 184 ? 4.621 -6.009 5.811 1.00 79.19 184 HIS A O 1
ATOM 1484 N N . GLU A 1 185 ? 3.403 -4.375 6.727 1.00 78.75 185 GLU A N 1
ATOM 1485 C CA . GLU A 1 185 ? 3.517 -3.421 5.609 1.00 78.75 185 GLU A CA 1
ATOM 1486 C C . GLU A 1 185 ? 4.952 -2.961 5.328 1.00 78.75 185 GLU A C 1
ATOM 1488 O O . GLU A 1 185 ? 5.299 -2.695 4.180 1.00 78.75 185 GLU A O 1
ATOM 1493 N N . SER A 1 186 ? 5.836 -2.949 6.331 1.00 78.62 186 SER A N 1
ATOM 1494 C CA . SER A 1 186 ? 7.249 -2.598 6.110 1.00 78.62 186 SER A CA 1
ATOM 1495 C C . SER A 1 186 ? 8.047 -3.655 5.334 1.00 78.62 186 SER A C 1
ATOM 1497 O O . SER A 1 186 ? 9.188 -3.403 4.953 1.00 78.62 186 SER A O 1
ATOM 1499 N N . GLN A 1 187 ? 7.476 -4.8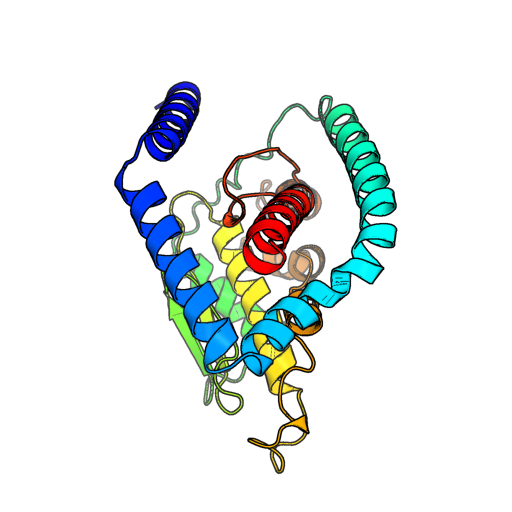41 5.095 1.00 76.81 187 GLN A N 1
ATOM 1500 C CA . GLN A 1 187 ? 8.165 -5.948 4.424 1.00 76.81 187 GLN A CA 1
ATOM 1501 C C . GLN A 1 187 ? 8.076 -5.874 2.896 1.00 76.81 187 GLN A C 1
ATOM 1503 O O . GLN A 1 187 ? 8.689 -6.695 2.208 1.00 76.81 187 GLN A O 1
ATOM 1508 N N . SER A 1 188 ? 7.344 -4.910 2.330 1.00 68.38 188 SER A N 1
ATOM 1509 C CA . SER A 1 188 ? 7.337 -4.699 0.882 1.00 68.38 188 SER A CA 1
ATOM 1510 C C . SER A 1 188 ? 8.682 -4.125 0.419 1.00 68.38 188 SER A C 1
ATOM 1512 O O . SER A 1 188 ? 9.081 -3.039 0.830 1.00 68.38 188 SER A O 1
ATOM 1514 N N . HIS A 1 189 ? 9.409 -4.874 -0.412 1.00 63.41 189 HIS A N 1
ATOM 1515 C CA . HIS A 1 189 ? 10.770 -4.527 -0.834 1.00 63.41 189 HIS A CA 1
ATOM 1516 C C . HIS A 1 189 ? 10.822 -3.387 -1.865 1.00 63.41 189 HIS A C 1
ATOM 1518 O O . HIS A 1 189 ? 9.966 -3.280 -2.743 1.00 63.41 189 HIS A O 1
ATOM 1524 N N . LEU A 1 190 ? 11.915 -2.616 -1.822 1.00 58.81 190 LEU A N 1
ATOM 1525 C CA . LEU A 1 190 ? 12.241 -1.578 -2.800 1.00 58.81 190 LEU A CA 1
ATOM 1526 C C . LEU A 1 190 ? 12.600 -2.182 -4.173 1.00 58.81 190 LEU A C 1
ATOM 1528 O O . LEU A 1 190 ? 13.311 -3.185 -4.269 1.00 58.81 190 LEU A O 1
ATOM 1532 N N . VAL A 1 191 ? 12.160 -1.522 -5.247 1.00 59.12 191 VAL A N 1
ATOM 1533 C CA . VAL A 1 191 ? 12.390 -1.907 -6.659 1.00 59.12 191 VAL A CA 1
ATOM 1534 C C . VAL A 1 191 ? 13.859 -2.142 -6.999 1.00 59.12 191 VAL A C 1
ATOM 1536 O O . VAL A 1 191 ? 14.175 -3.001 -7.821 1.00 59.12 191 VAL A O 1
ATOM 1539 N N . GLU A 1 192 ? 14.760 -1.411 -6.345 1.00 54.09 192 GLU A N 1
ATOM 1540 C CA . GLU A 1 192 ? 16.200 -1.433 -6.612 1.00 54.09 192 GLU A CA 1
ATOM 1541 C C . GLU A 1 192 ? 16.805 -2.844 -6.513 1.00 54.09 192 GLU A C 1
ATOM 1543 O O . GLU A 1 192 ? 17.682 -3.197 -7.308 1.00 54.09 192 GLU A O 1
ATOM 1548 N N . TYR A 1 193 ? 16.267 -3.700 -5.636 1.00 59.28 193 TYR A N 1
ATOM 1549 C CA . TYR A 1 193 ? 16.715 -5.086 -5.449 1.00 59.28 193 TYR A CA 1
ATOM 1550 C C . TYR A 1 193 ? 16.392 -6.029 -6.621 1.00 59.28 193 TYR A C 1
ATOM 1552 O O . TYR A 1 193 ? 16.901 -7.148 -6.665 1.00 59.28 193 TYR A O 1
ATOM 1560 N N . LEU A 1 194 ? 15.556 -5.610 -7.573 1.00 61.62 194 LEU A N 1
ATOM 1561 C CA . LEU A 1 194 ? 15.036 -6.464 -8.655 1.00 61.62 194 LEU A CA 1
ATOM 1562 C C . LEU A 1 194 ? 15.643 -6.150 -10.012 1.00 61.62 194 LEU A C 1
ATOM 1564 O O . LEU A 1 194 ? 15.420 -6.851 -10.999 1.00 61.62 194 LEU A O 1
ATOM 1568 N N . THR A 1 195 ? 16.420 -5.083 -10.062 1.00 60.19 195 THR A N 1
ATOM 1569 C CA . THR A 1 195 ? 16.907 -4.520 -11.303 1.00 60.19 195 THR A CA 1
ATOM 1570 C C . THR A 1 195 ? 17.828 -5.428 -12.117 1.00 60.19 195 THR A C 1
ATOM 1572 O O . THR A 1 195 ? 17.695 -5.445 -13.342 1.00 60.19 195 THR A O 1
ATOM 1575 N N . PRO A 1 196 ? 18.714 -6.233 -11.498 1.00 63.81 196 PRO A N 1
ATOM 1576 C CA . PRO A 1 196 ? 19.469 -7.244 -12.234 1.00 63.81 196 PRO A CA 1
ATOM 1577 C C . PRO A 1 196 ? 18.552 -8.278 -12.907 1.00 63.81 196 PRO A C 1
ATOM 1579 O O . PRO A 1 196 ? 18.704 -8.554 -14.092 1.00 63.81 196 PRO A O 1
ATOM 1582 N N . ALA A 1 197 ? 17.529 -8.763 -12.197 1.00 67.38 197 ALA A N 1
ATOM 1583 C CA . ALA A 1 197 ? 16.604 -9.770 -12.719 1.00 67.38 197 ALA A CA 1
ATOM 1584 C C . ALA A 1 197 ? 15.694 -9.228 -13.838 1.00 67.38 197 ALA A C 1
ATOM 1586 O O . ALA A 1 197 ? 15.379 -9.952 -14.786 1.00 67.38 197 ALA A O 1
ATOM 1587 N N . LEU A 1 198 ? 15.306 -7.946 -13.763 1.00 65.81 198 LEU A N 1
ATOM 1588 C CA . LEU A 1 198 ? 14.571 -7.254 -14.829 1.00 65.81 198 LEU A CA 1
ATOM 1589 C C . LEU A 1 198 ? 15.359 -7.241 -16.150 1.00 65.81 198 LEU A C 1
ATOM 1591 O O . LEU A 1 198 ? 14.772 -7.467 -17.207 1.00 65.81 198 LEU A O 1
ATOM 1595 N N . ARG A 1 199 ? 16.680 -7.020 -16.097 1.00 64.62 199 ARG A N 1
ATOM 1596 C CA . ARG A 1 199 ? 17.544 -7.012 -17.289 1.00 64.62 199 ARG A CA 1
ATOM 1597 C C . ARG A 1 199 ? 17.628 -8.391 -17.942 1.00 64.62 199 ARG A C 1
ATOM 1599 O O . ARG A 1 199 ? 17.487 -8.494 -19.158 1.00 64.62 199 ARG A O 1
ATOM 1606 N N . ASP A 1 200 ? 17.818 -9.432 -17.137 1.00 67.25 200 ASP A N 1
ATOM 1607 C CA . ASP A 1 200 ? 17.987 -10.802 -17.636 1.00 67.25 200 ASP A CA 1
ATOM 1608 C C . ASP A 1 200 ? 16.721 -11.329 -18.327 1.00 67.25 200 ASP A C 1
ATOM 1610 O O . ASP A 1 200 ? 16.799 -12.095 -19.286 1.00 67.25 200 ASP A O 1
ATOM 1614 N N . SER A 1 201 ? 15.546 -10.890 -17.869 1.00 65.38 201 SER A N 1
ATOM 1615 C CA . SER A 1 201 ? 14.265 -11.464 -18.299 1.00 65.38 201 SER A CA 1
ATOM 1616 C C . SER A 1 201 ? 13.607 -10.727 -19.464 1.00 65.38 201 SER A C 1
ATOM 1618 O O . SER A 1 201 ? 12.861 -11.330 -20.232 1.00 65.38 201 SER A O 1
ATOM 1620 N N . PHE A 1 202 ? 13.872 -9.429 -19.625 1.00 62.88 202 PHE A N 1
ATOM 1621 C CA . PHE A 1 202 ? 13.211 -8.608 -20.646 1.00 62.88 202 PHE A CA 1
ATOM 1622 C C . PHE A 1 202 ? 14.133 -8.148 -21.779 1.00 62.88 202 PHE A C 1
ATOM 1624 O O . PHE A 1 202 ? 13.703 -7.367 -22.633 1.00 62.88 202 PHE A O 1
ATOM 1631 N N . SER A 1 203 ? 15.353 -8.697 -21.842 1.00 59.19 203 SER A N 1
ATOM 1632 C CA . SER A 1 203 ? 16.417 -8.292 -22.773 1.00 59.19 203 SER A CA 1
ATOM 1633 C C . SER A 1 203 ? 16.874 -6.842 -22.562 1.00 59.19 203 SER A C 1
ATOM 1635 O O . SER A 1 203 ? 16.277 -6.081 -21.798 1.00 59.19 203 SER A O 1
ATOM 1637 N N . ASP A 1 204 ? 17.951 -6.443 -23.241 1.00 61.75 204 ASP A N 1
ATOM 1638 C CA . ASP A 1 204 ? 18.532 -5.101 -23.122 1.00 61.75 204 ASP A CA 1
ATOM 1639 C C . ASP A 1 204 ? 17.649 -4.062 -23.841 1.00 61.75 204 ASP A C 1
ATOM 1641 O O . ASP A 1 204 ? 17.905 -3.630 -24.965 1.00 61.75 204 ASP A O 1
ATOM 1645 N N . GLN A 1 205 ? 16.520 -3.714 -23.220 1.00 63.16 205 GLN A N 1
ATOM 1646 C CA . GLN A 1 205 ? 15.630 -2.675 -23.718 1.00 63.16 205 GLN A CA 1
ATOM 1647 C C . GLN A 1 205 ? 16.080 -1.318 -23.176 1.00 63.16 205 GLN A C 1
ATOM 1649 O O . GLN A 1 205 ? 16.195 -1.159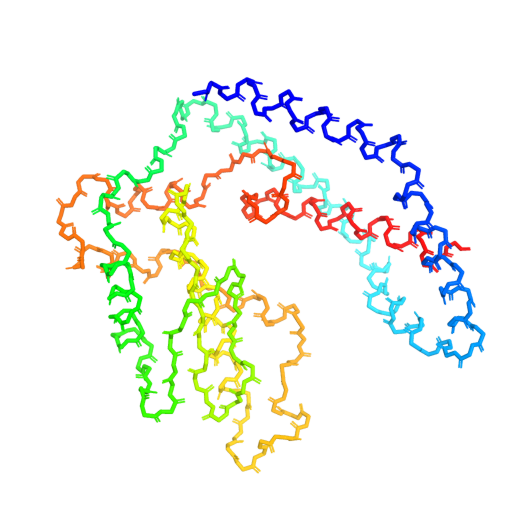 -21.959 1.00 63.16 205 GLN A O 1
ATOM 1654 N N . PRO A 1 206 ? 16.206 -0.280 -24.025 1.00 63.12 206 PRO A N 1
ATOM 1655 C CA . PRO A 1 206 ? 16.537 1.068 -23.568 1.00 63.12 206 PRO A CA 1
ATOM 1656 C C . PRO A 1 206 ? 15.560 1.625 -22.527 1.00 63.12 206 PRO A C 1
ATOM 1658 O O . PRO A 1 206 ? 15.905 2.572 -21.824 1.00 63.12 206 PRO A O 1
ATOM 1661 N N . ALA A 1 207 ? 14.337 1.091 -22.451 1.00 62.59 207 ALA A N 1
ATOM 1662 C CA . ALA A 1 207 ? 13.345 1.443 -21.442 1.00 62.59 207 ALA A CA 1
ATOM 1663 C C . ALA A 1 207 ? 13.647 0.806 -20.068 1.00 62.59 207 ALA A C 1
ATOM 1665 O O . ALA A 1 207 ? 13.383 1.431 -19.051 1.00 62.59 207 ALA A O 1
ATOM 1666 N N . LEU A 1 208 ? 14.266 -0.377 -20.022 1.00 66.56 208 LEU A N 1
ATOM 1667 C CA . LEU A 1 208 ? 14.444 -1.204 -18.820 1.00 66.56 208 LEU A CA 1
ATOM 1668 C C . LEU A 1 208 ? 15.812 -1.056 -18.152 1.00 66.56 208 LEU A C 1
ATOM 1670 O O . LEU A 1 208 ? 16.301 -1.965 -17.480 1.00 66.56 208 LEU A O 1
ATOM 1674 N N . THR A 1 209 ? 16.443 0.107 -18.304 1.00 69.81 209 THR A N 1
ATOM 1675 C CA . THR A 1 209 ? 17.657 0.401 -17.544 1.00 69.81 209 THR A CA 1
ATOM 1676 C C . THR A 1 209 ? 17.326 0.589 -16.067 1.00 69.81 209 THR A C 1
ATOM 1678 O O . THR A 1 209 ? 16.243 1.054 -15.712 1.00 69.81 209 THR A O 1
ATOM 1681 N N . VAL A 1 210 ? 18.299 0.279 -15.206 1.00 68.38 210 VAL A N 1
ATOM 1682 C CA . VAL A 1 210 ? 18.175 0.453 -13.752 1.00 68.38 210 VAL A CA 1
ATOM 1683 C C . VAL A 1 210 ? 17.727 1.858 -13.396 1.00 68.38 210 VAL A C 1
ATOM 1685 O O . VAL A 1 210 ? 16.730 2.054 -12.714 1.00 68.38 210 VAL A O 1
ATOM 1688 N N . ASP A 1 211 ? 18.431 2.833 -13.958 1.00 72.31 211 ASP A N 1
ATOM 1689 C CA . ASP A 1 211 ? 18.168 4.247 -13.754 1.00 72.31 211 ASP A CA 1
ATOM 1690 C C . ASP A 1 211 ? 16.728 4.635 -14.127 1.00 72.31 211 ASP A C 1
ATOM 1692 O O . ASP A 1 211 ? 16.062 5.336 -13.370 1.00 72.31 211 ASP A O 1
ATOM 1696 N N . LYS A 1 212 ? 16.199 4.134 -15.251 1.00 73.06 212 LYS A N 1
ATOM 1697 C CA . LYS A 1 212 ? 14.822 4.433 -15.671 1.00 73.06 212 LYS A CA 1
ATOM 1698 C C . LYS A 1 212 ? 13.784 3.722 -14.816 1.00 73.06 212 LYS A C 1
ATOM 1700 O O . LYS A 1 212 ? 12.769 4.338 -14.499 1.00 73.06 212 LYS A O 1
ATOM 1705 N N . ALA A 1 213 ? 14.022 2.469 -14.433 1.00 71.25 213 ALA A N 1
ATOM 1706 C CA . ALA A 1 213 ? 13.130 1.732 -13.543 1.00 71.25 213 ALA A CA 1
ATOM 1707 C C . ALA A 1 213 ? 13.018 2.435 -12.181 1.00 71.25 213 ALA A C 1
ATOM 1709 O O . ALA A 1 213 ? 11.903 2.746 -11.764 1.00 71.25 213 ALA A O 1
ATOM 1710 N N . CYS A 1 214 ? 14.152 2.793 -11.566 1.00 73.81 214 CYS A N 1
ATOM 1711 C CA . CYS A 1 214 ? 14.192 3.535 -10.304 1.00 73.81 214 CYS A CA 1
ATOM 1712 C C . CYS A 1 214 ? 13.507 4.900 -10.427 1.00 73.81 214 CYS A C 1
ATOM 1714 O O . CYS A 1 214 ? 12.612 5.212 -9.645 1.00 73.81 214 CYS A O 1
ATOM 1716 N N . LYS A 1 215 ? 13.836 5.687 -11.461 1.00 76.44 215 LYS A N 1
ATOM 1717 C CA . LYS A 1 215 ? 13.192 6.992 -11.703 1.00 76.44 215 LYS A CA 1
ATOM 1718 C C . LYS A 1 215 ? 11.686 6.880 -11.919 1.00 76.44 215 LYS A C 1
ATOM 1720 O O . LYS A 1 215 ? 10.955 7.789 -11.541 1.00 76.44 215 LYS A O 1
ATOM 1725 N N . THR A 1 216 ? 11.221 5.792 -12.534 1.00 74.62 216 THR A N 1
ATOM 1726 C CA . THR A 1 216 ? 9.789 5.552 -12.757 1.00 74.62 216 THR A CA 1
ATOM 1727 C C . THR A 1 216 ? 9.077 5.153 -11.472 1.00 74.62 216 THR A C 1
ATOM 1729 O O . THR A 1 216 ? 7.994 5.669 -11.212 1.00 74.62 216 THR A O 1
ATOM 1732 N N . SER A 1 217 ? 9.671 4.278 -10.653 1.00 73.44 217 SER A N 1
ATOM 1733 C CA . SER A 1 217 ? 9.078 3.862 -9.377 1.00 73.44 217 SER A CA 1
ATOM 1734 C C . SER A 1 217 ? 9.110 4.961 -8.319 1.00 73.44 217 SER A C 1
ATOM 1736 O O . SER A 1 217 ? 8.184 5.069 -7.529 1.00 73.44 217 SER A O 1
ATOM 1738 N N . GLN A 1 218 ? 10.149 5.797 -8.324 1.00 78.38 218 GLN A N 1
ATOM 1739 C CA . GLN A 1 218 ? 10.331 6.919 -7.395 1.00 78.38 218 GLN A CA 1
ATOM 1740 C C . GLN A 1 218 ? 9.695 8.215 -7.921 1.00 78.38 218 GLN A C 1
ATOM 1742 O O . GLN A 1 218 ? 9.929 9.299 -7.385 1.00 78.38 218 GLN A O 1
ATOM 1747 N N . TRP A 1 219 ? 8.912 8.141 -9.002 1.00 79.12 219 TRP A N 1
ATOM 1748 C CA . TRP A 1 219 ? 8.261 9.316 -9.555 1.00 79.12 219 TRP A CA 1
ATOM 1749 C C . TRP A 1 219 ? 7.133 9.793 -8.645 1.00 79.12 219 TRP A C 1
ATOM 1751 O O . TRP A 1 219 ? 6.091 9.154 -8.528 1.00 79.12 219 TRP A O 1
ATOM 1761 N N . VAL A 1 220 ? 7.321 10.975 -8.074 1.00 80.06 220 VAL A N 1
ATOM 1762 C CA . VAL A 1 220 ? 6.370 11.593 -7.153 1.00 80.06 220 VAL A CA 1
ATOM 1763 C C . VAL A 1 220 ? 5.378 12.470 -7.904 1.00 80.06 220 VAL A C 1
ATOM 1765 O O . VAL A 1 220 ? 5.824 13.320 -8.667 1.00 80.06 220 VAL A O 1
ATOM 1768 N N . ALA A 1 221 ? 4.065 12.343 -7.697 1.00 79.06 221 ALA A N 1
ATOM 1769 C CA . ALA A 1 221 ? 3.058 13.263 -8.230 1.00 79.06 221 ALA A CA 1
ATOM 1770 C C . ALA A 1 221 ? 1.761 13.247 -7.408 1.00 79.06 221 ALA A C 1
ATOM 1772 O O . ALA A 1 221 ? 1.165 12.195 -7.226 1.00 79.06 221 ALA A O 1
ATOM 1773 N N . CYS A 1 222 ? 1.241 14.429 -7.055 1.00 77.75 222 CYS A N 1
ATOM 1774 C CA . CYS A 1 222 ? -0.036 14.522 -6.348 1.00 77.75 222 CYS A CA 1
ATOM 1775 C C . CYS A 1 222 ? -1.207 14.000 -7.188 1.00 77.75 222 CYS A C 1
ATOM 1777 O O . CYS A 1 222 ? -1.446 14.469 -8.309 1.00 77.75 222 CYS A O 1
ATOM 1779 N N . GLY A 1 223 ? -2.005 13.128 -6.590 1.00 79.94 223 GLY A N 1
ATOM 1780 C CA . GLY A 1 223 ? -3.297 12.703 -7.089 1.00 79.94 223 GLY A CA 1
ATOM 1781 C C . GLY A 1 223 ? -4.352 12.577 -5.987 1.00 79.94 223 GLY A C 1
ATOM 1782 O O . GLY A 1 223 ? -4.174 12.964 -4.830 1.00 79.94 223 GLY A O 1
ATOM 1783 N N . TYR A 1 224 ? -5.506 12.054 -6.398 1.00 82.88 224 TYR A N 1
ATOM 1784 C CA . TYR A 1 224 ? -6.694 11.902 -5.556 1.00 82.88 224 TYR A CA 1
ATOM 1785 C C . TYR A 1 224 ? -6.961 10.455 -5.130 1.00 82.88 224 TYR A C 1
ATOM 1787 O O . TYR A 1 224 ? -7.900 10.215 -4.376 1.00 82.88 224 TYR A O 1
ATOM 1795 N N . ASN A 1 225 ? -6.213 9.473 -5.639 1.00 81.38 225 ASN A N 1
ATOM 1796 C CA . ASN A 1 225 ? -6.509 8.064 -5.391 1.00 81.38 225 ASN A CA 1
ATOM 1797 C C . ASN A 1 225 ? -5.336 7.422 -4.671 1.00 81.38 225 ASN A C 1
ATOM 1799 O O . ASN A 1 225 ? -4.404 6.991 -5.341 1.00 81.38 225 ASN A O 1
ATOM 1803 N N . ARG A 1 226 ? -5.465 7.270 -3.344 1.00 85.69 226 ARG A N 1
ATOM 1804 C CA . ARG A 1 226 ? -4.472 6.659 -2.445 1.00 85.69 226 ARG A CA 1
ATOM 1805 C C . ARG A 1 226 ? -3.747 5.446 -3.037 1.00 85.69 226 ARG A C 1
ATOM 1807 O O . ARG A 1 226 ? -2.541 5.345 -2.899 1.00 85.69 226 ARG A O 1
ATOM 1814 N N . VAL A 1 227 ? -4.469 4.529 -3.685 1.00 79.62 227 VAL A N 1
ATOM 1815 C CA . VAL A 1 227 ? -3.903 3.264 -4.199 1.00 79.62 227 VAL A CA 1
ATOM 1816 C C . VAL A 1 227 ? -3.023 3.480 -5.438 1.00 79.62 227 VAL A C 1
ATOM 1818 O O . VAL A 1 227 ? -2.171 2.656 -5.741 1.00 79.62 227 VAL A O 1
ATOM 1821 N N . LYS A 1 228 ? -3.231 4.581 -6.168 1.00 75.44 228 LYS A N 1
ATOM 1822 C CA . LYS A 1 228 ? -2.441 4.968 -7.347 1.00 75.44 228 LYS A CA 1
ATOM 1823 C C . LYS A 1 228 ? -1.422 6.080 -7.047 1.00 75.44 228 LYS A C 1
ATOM 1825 O O . LYS A 1 228 ? -0.794 6.561 -7.990 1.00 75.44 228 LYS A O 1
ATOM 1830 N N . GLU A 1 229 ? -1.317 6.529 -5.797 1.00 78.38 229 GLU A N 1
ATOM 1831 C CA . GLU A 1 229 ? -0.351 7.556 -5.397 1.00 78.38 229 GLU A CA 1
ATOM 1832 C C . GLU A 1 229 ? 1.067 6.990 -5.326 1.00 78.38 229 GLU A C 1
ATOM 1834 O O . GLU A 1 229 ? 1.269 5.789 -5.150 1.00 78.38 229 GLU A O 1
ATOM 1839 N N . ASP A 1 230 ? 2.051 7.878 -5.433 1.00 80.44 230 ASP A N 1
ATOM 1840 C CA . ASP A 1 230 ? 3.435 7.548 -5.117 1.00 80.44 230 ASP A CA 1
ATOM 1841 C C . ASP A 1 230 ? 3.656 7.364 -3.605 1.00 80.44 230 ASP A C 1
ATOM 1843 O O . ASP A 1 230 ? 2.849 7.790 -2.772 1.00 80.44 230 ASP A O 1
ATOM 1847 N N . GLU A 1 231 ? 4.783 6.745 -3.256 1.00 76.88 231 GLU A N 1
ATOM 1848 C CA . GLU A 1 231 ? 5.168 6.429 -1.876 1.00 76.88 231 GLU A CA 1
ATOM 1849 C C . GLU A 1 231 ? 5.236 7.669 -0.972 1.00 76.88 231 GLU A C 1
ATOM 1851 O O . GLU A 1 231 ? 4.824 7.618 0.188 1.00 76.88 231 GLU A O 1
ATOM 1856 N N . GLY A 1 232 ? 5.671 8.810 -1.518 1.00 75.94 232 GLY A N 1
ATOM 1857 C CA . GLY A 1 232 ? 5.646 10.079 -0.804 1.00 75.94 232 GLY A CA 1
ATOM 1858 C C . GLY A 1 232 ? 4.206 10.494 -0.516 1.00 75.94 232 GLY A C 1
ATOM 1859 O O . GLY A 1 232 ? 3.797 10.586 0.643 1.00 75.94 232 GLY A O 1
ATOM 1860 N N . SER A 1 233 ? 3.419 10.708 -1.571 1.00 80.88 233 SER A N 1
ATOM 1861 C CA . SER A 1 233 ? 2.047 11.230 -1.507 1.00 80.88 233 SER A CA 1
ATOM 1862 C C . SER A 1 233 ? 1.083 10.365 -0.687 1.00 80.88 233 SER A C 1
ATOM 1864 O O . SER A 1 233 ? 0.177 10.899 -0.038 1.00 80.88 233 SER A O 1
ATOM 1866 N N . CYS A 1 234 ? 1.262 9.040 -0.678 1.00 82.12 234 CYS A N 1
ATOM 1867 C CA . CYS A 1 234 ? 0.370 8.108 0.015 1.00 82.12 234 CYS A CA 1
ATOM 1868 C C . CYS A 1 234 ? 0.257 8.408 1.521 1.00 82.12 234 CYS A C 1
ATOM 1870 O O . CYS A 1 234 ? -0.827 8.285 2.098 1.00 82.12 234 CYS A O 1
ATOM 1872 N N . SER A 1 235 ? 1.334 8.888 2.150 1.00 81.94 235 SER A N 1
ATOM 1873 C CA . SER A 1 235 ? 1.347 9.211 3.582 1.00 81.94 235 SER A CA 1
ATOM 1874 C C . SER A 1 235 ? 0.343 10.312 3.956 1.00 81.94 235 SER A C 1
ATOM 1876 O O . SER A 1 235 ? -0.315 10.215 4.990 1.00 81.94 235 SER A O 1
ATOM 1878 N N . TRP A 1 236 ? 0.128 11.321 3.101 1.00 84.88 236 TRP A N 1
ATOM 1879 C CA . TRP A 1 236 ? -0.889 12.357 3.356 1.00 84.88 236 TRP A CA 1
ATOM 1880 C C . TRP A 1 236 ? -2.313 11.824 3.274 1.00 84.88 236 TRP A C 1
ATOM 1882 O O . TRP A 1 236 ? -3.171 12.267 4.034 1.00 84.88 236 TRP A O 1
ATOM 1892 N N . HIS A 1 237 ? -2.575 10.868 2.381 1.00 85.94 237 HIS A N 1
ATOM 1893 C CA . HIS A 1 237 ? -3.885 10.218 2.305 1.00 85.94 237 HIS A CA 1
ATOM 1894 C C . HIS A 1 237 ? -4.188 9.424 3.579 1.00 85.94 237 HIS A C 1
ATOM 1896 O O . HIS A 1 237 ? -5.339 9.401 4.007 1.00 85.94 237 HIS A O 1
ATOM 1902 N N . ILE A 1 238 ? -3.175 8.796 4.187 1.00 83.19 238 ILE A N 1
ATOM 1903 C CA . ILE A 1 238 ? -3.315 8.114 5.481 1.00 83.19 238 ILE A CA 1
ATOM 1904 C C . ILE A 1 238 ? -3.556 9.125 6.602 1.00 83.19 238 ILE A C 1
ATOM 1906 O O . ILE A 1 238 ? -4.518 8.967 7.343 1.00 83.19 238 ILE A O 1
ATOM 1910 N N . LEU A 1 239 ? -2.758 10.197 6.679 1.00 80.38 239 LEU A N 1
ATOM 1911 C CA . LEU A 1 239 ? -2.935 11.245 7.693 1.00 80.38 239 LEU A CA 1
ATOM 1912 C C . LEU A 1 239 ? -4.323 11.897 7.624 1.00 80.38 239 LEU A C 1
ATOM 1914 O O . LEU A 1 239 ? -4.947 12.106 8.655 1.00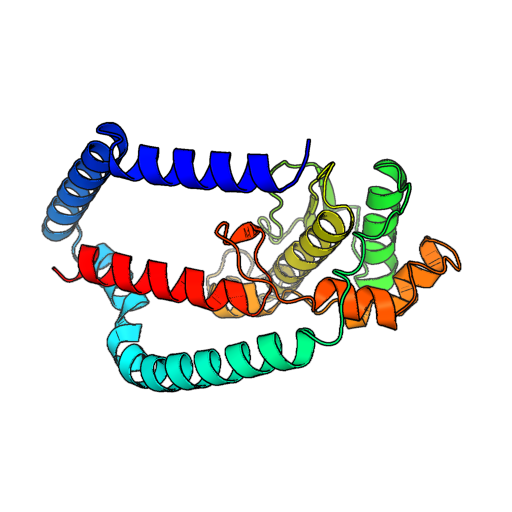 80.38 239 LEU A O 1
ATOM 1918 N N . LEU A 1 240 ? -4.832 12.179 6.420 1.00 83.50 240 LEU A N 1
ATOM 1919 C CA . LEU A 1 240 ? -6.174 12.737 6.242 1.00 83.50 240 LEU A CA 1
ATOM 1920 C C . LEU A 1 240 ? -7.267 11.780 6.738 1.00 83.50 240 LEU A C 1
ATOM 1922 O O . LEU A 1 240 ? -8.220 12.219 7.373 1.00 83.50 240 LEU A O 1
ATOM 1926 N N . ARG A 1 241 ? -7.149 10.481 6.436 1.00 85.12 241 ARG A N 1
ATOM 1927 C CA . ARG A 1 241 ? -8.105 9.464 6.904 1.00 85.12 241 ARG A CA 1
ATOM 1928 C C . ARG A 1 241 ? -8.071 9.336 8.415 1.00 85.12 241 ARG A C 1
ATOM 1930 O O . ARG A 1 241 ? -9.123 9.391 9.029 1.00 85.12 241 ARG A O 1
ATOM 1937 N N . TYR A 1 242 ? -6.872 9.269 8.979 1.00 78.94 242 TYR A N 1
ATOM 1938 C CA . TYR A 1 242 ? -6.659 9.237 10.416 1.00 78.94 242 TYR A CA 1
ATOM 1939 C C . TYR A 1 242 ? -7.307 10.447 11.111 1.00 78.94 242 TYR A C 1
ATOM 1941 O O . TYR A 1 242 ? -8.065 10.272 12.053 1.00 78.94 242 TYR A O 1
ATOM 1949 N N . GLU A 1 243 ? -7.098 11.671 10.607 1.00 78.12 243 GLU A N 1
ATOM 1950 C CA . GLU A 1 243 ? -7.731 12.882 11.161 1.00 78.12 243 GLU A CA 1
ATOM 1951 C C . GLU A 1 243 ? -9.269 12.818 11.111 1.00 78.12 243 GLU A C 1
ATOM 1953 O O . GLU A 1 243 ? -9.938 13.244 12.050 1.00 78.12 243 GLU A O 1
ATOM 1958 N N . ILE A 1 244 ? -9.842 12.271 10.034 1.00 81.94 244 ILE A N 1
ATOM 1959 C CA . ILE A 1 244 ? -11.295 12.074 9.908 1.00 81.94 244 ILE A CA 1
ATOM 1960 C C . ILE A 1 244 ? -11.789 10.992 10.878 1.00 81.94 244 ILE A C 1
ATOM 1962 O O . ILE A 1 244 ? -12.816 11.183 11.523 1.00 81.94 244 ILE A O 1
ATOM 1966 N N . GLU A 1 245 ? -11.083 9.867 10.973 1.00 79.56 245 GLU A N 1
ATOM 1967 C CA . GLU A 1 245 ? -11.429 8.724 11.824 1.00 79.56 245 GLU A CA 1
ATOM 1968 C C . GLU A 1 245 ? -11.367 9.093 13.311 1.00 79.56 245 GLU A C 1
ATOM 1970 O O . GLU A 1 245 ? -12.315 8.789 14.032 1.00 79.56 245 GLU A O 1
ATOM 1975 N N . CYS A 1 246 ? -10.340 9.832 13.749 1.00 74.94 246 CYS A N 1
ATOM 1976 C CA . CYS A 1 246 ? -10.264 10.392 15.101 1.00 74.94 246 CYS A CA 1
ATOM 1977 C C . CYS A 1 246 ? -11.485 11.261 15.415 1.00 74.94 246 CYS A C 1
ATOM 1979 O O . CYS A 1 246 ? -12.157 10.999 16.404 1.00 74.94 246 CYS A O 1
ATOM 1981 N N . ASN A 1 247 ? -11.840 12.220 14.551 1.00 76.31 247 ASN A N 1
ATOM 1982 C CA . ASN A 1 247 ? -13.028 13.053 14.779 1.00 76.31 247 ASN A CA 1
ATOM 1983 C C . ASN A 1 247 ? -14.319 12.217 14.836 1.00 76.31 247 ASN A C 1
ATOM 1985 O O . ASN A 1 247 ? -15.231 12.540 15.575 1.00 76.31 247 ASN A O 1
ATOM 1989 N N . VAL A 1 248 ? -14.425 11.125 14.074 1.00 75.88 248 VAL A N 1
ATOM 1990 C CA . VAL A 1 248 ? -15.613 10.252 14.114 1.00 75.88 248 VAL A CA 1
ATOM 1991 C C . VAL A 1 248 ? -15.684 9.430 15.405 1.00 75.88 248 VAL A C 1
ATOM 1993 O O . VAL A 1 248 ? -16.780 9.188 15.914 1.00 75.88 248 VAL A O 1
ATOM 1996 N N . VAL A 1 249 ? -14.544 8.949 15.902 1.00 72.12 249 VAL A N 1
ATOM 1997 C CA . VAL A 1 249 ? -14.467 8.028 17.045 1.00 72.12 249 VAL A CA 1
ATOM 1998 C C . VAL A 1 249 ? -14.433 8.764 18.387 1.00 72.12 249 VAL A C 1
ATOM 2000 O O . VAL A 1 249 ? -15.037 8.273 19.340 1.00 72.12 249 VAL A O 1
ATOM 2003 N N . GLU A 1 250 ? -13.736 9.898 18.463 1.00 67.75 250 GLU A N 1
ATOM 2004 C CA . GLU A 1 250 ? -13.478 10.657 19.695 1.00 67.75 250 GLU A CA 1
ATOM 2005 C C . GLU A 1 250 ? -14.534 11.736 20.003 1.00 67.75 250 GLU A C 1
ATOM 2007 O O . GLU A 1 250 ? -14.645 12.117 21.170 1.00 67.75 250 GLU A O 1
ATOM 2012 N N . ASP A 1 251 ? -15.315 12.189 19.009 1.00 55.47 251 ASP A N 1
ATOM 2013 C CA . ASP A 1 251 ? -16.523 13.018 19.221 1.00 55.47 251 ASP A CA 1
ATOM 2014 C C . ASP A 1 251 ? -17.716 12.181 19.720 1.00 55.47 251 ASP A C 1
ATOM 2016 O O . ASP A 1 251 ? -18.464 12.676 20.595 1.00 55.47 251 ASP A O 1
#

Secondary structure (DSSP, 8-state):
--HHHHHHHHHHHHHHHHH-HHHHHHHHHHHHHHHHHHHH-HHHHHHHHHHTTTHHHHHHHHHHHHHHHHHHHHHHHHHTTS-SPPP-------HHHHHHHHHHHHHHHH---GGGEEEEE-SS----S-SSSEEEEE---TT-HHHHHHHHHHHHHHHHHHHTSS-GGGTTSGGGS-S-HHHHHTTSPPGGGGHHHHHHHH-S-TTS-HHHHHHHHT-----S-GGGS-HHHHHHHHHHHHHHHHHHHH-

InterPro domains:
  IPR001333 Peptidase M32, carboxypeptidase Taq [PF02074] (65-250)
  IPR001333 Peptidase M32, carboxypeptidase Taq [PTHR34217] (65-250)

Sequence (251 aa):
MTRSNALVERELYVRHLYTASRAALLLKEALLIKDHLAEVNPASLREMSGLHELASQLLELLPRKTQLTALYKDVLVNRRDMDTRPVELPIPIAEENLVMFGRQLMMALWKYVWDVGRYDELPHPFGGMVMEALQMKYCWLPDSRIGCLLATIHERGHTQYRQNCGSRELLGQPVCEAHSMTIHESQSHLVEYLTPALRDSFSDQPALTVDKACKTSQWVACGYNRVKEDEGSCSWHILLRYEIECNVVED

Organism: NCBI:txid653362

Radius of gyration: 21.46 Å; chains: 1; bounding box: 47×50×50 Å

pLDDT: mean 74.28, std 10.56, range [40.53, 90.62]

Foldseek 3Di:
DDPVVVVVVVVVVVVCCVVPPVNVVVLVVVLVVLVVCCVPPVPVLVVVVVVVVCVVVVVVVVVVVVVLVVVVVVVVVVCVVVPDQLPQLPQPDDPVLLQVLLVVCCVPVVVHDPVQEDEEEDCQWAFQPDLSHGYGYFYDDPRHSPLRVLRRLQNVLLNVQLNPQDDPVCPPPPSSDDPDVVVSNVSRDDPLVCLVSQCVRRDDDPCSHSVNSNCNLQPADDDDDLSPGHPSNNVVVVVVVSVVSCVSSVD